Protein AF-A0A949DYW5-F1 (afdb_monomer)

Foldseek 3Di:
DDDPPQVDADPCVVCVVPFDADPPRRATDAPDPQLQHTPDPLDGDFDCSHVNDDPPVRRVVRVVSNVQSSVCSVVVHHRDRDPPDPPDPDDDQDPLLVVLDDADDQDDFPADDPVVVVVDDPDGTDDDDPFNVLVNVLNDLCLQQFKDFQQVQDPLPCQLCVLDPQNQWDADPVSTIDGNSSSGPLQQLSCQSRPSSRMAGRVCGPVVLLVLLLVLQVPADFAAEEEEFASPAPDGPVQVVVCCVVPVNYRYDYDNHLSNDALVSQVSNLLSFHLAYEYEYAPLVPDSCNVSPPVNVVRLVVSLVVCVVVVQHSLSYYYAHQDNYHGHDPVVVVVSVVVSVVSGTGPSD

Solvent-accessible surface area (backbone atoms only — not comparable to full-atom values): 20011 Å² total; per-residue (Å²): 138,88,80,84,86,73,89,71,70,48,86,45,76,94,41,58,92,72,37,56,60,36,88,81,63,49,14,51,40,55,71,37,78,91,52,27,27,31,73,38,90,97,40,66,57,46,25,44,42,47,76,40,90,67,54,72,68,54,31,54,49,30,49,53,52,32,52,48,24,51,54,22,54,78,70,76,46,79,61,80,84,72,80,72,78,76,85,74,85,78,76,82,76,59,64,75,44,65,72,70,49,85,81,68,82,77,72,75,82,52,57,60,56,70,83,58,56,76,73,59,86,70,80,49,69,51,79,70,52,73,16,51,43,52,46,50,53,66,65,50,80,45,64,77,35,18,56,44,67,44,73,88,56,47,80,64,81,51,47,33,41,74,65,32,92,69,56,24,37,43,73,44,99,84,61,46,73,44,56,43,42,82,49,26,81,40,50,32,49,40,37,58,56,30,92,69,59,26,34,36,33,57,88,57,36,70,78,54,48,57,51,50,44,44,52,40,37,74,70,36,64,84,62,19,28,42,31,42,34,22,62,78,28,58,54,40,52,66,38,58,56,46,46,34,70,78,38,63,26,47,34,78,43,80,37,71,28,58,55,45,65,46,58,67,59,57,51,51,33,40,74,53,43,21,39,28,40,38,36,26,27,54,36,70,94,70,38,96,51,60,84,64,63,70,52,49,65,53,45,50,53,52,39,25,56,51,29,44,75,71,71,67,44,31,82,36,50,50,78,43,53,30,43,90,68,41,60,56,53,66,69,65,51,50,55,49,54,51,53,45,61,76,66,44,73,37,89,78,92

Nearest PDB structures (foldseek):
  5odq-assembly1_D  TM=7.573E-01  e=1.491E-06  Methanothermococcus thermolithotrophicus DSM 2095
  7bkb-assembly1_F  TM=7.638E-01  e=5.018E-06  Methanospirillum hungatei JF-1
  9bt4-assembly1_H  TM=7.572E-01  e=3.863E-03  Methanosarcina acetivorans C2A
  1mo6-assembly1_A  TM=4.188E-01  e=4.415E-01  Mycobacterium tuberculosis
  6kj9-assembly1_A  TM=2.640E-01  e=4.167E-01  Escherichia coli K-12

Secondary structure (DSSP, 8-state):
------------GGGTTTS-EETTTTEEP-SBTTTTB-SSTT-B--THHHH-S--HHHHHHHHHHHHHHHHHHHHTPPPP---PPP---PPPPPHHHHHHSPPPPPPPPEE--HHHHTTS---SEEPPPHHHHHHHHHTS--TTTSEEE-TTT-----HHHHH-TT--EEE-TTS-EEE-TTT----SHHHHS-TT--EEETT--HHHHHHHHHHHHHT--SS-EEEEEETTSS--HHHHHHHHHH-TTEEEEEES-GGG--HHHHHHHHHTT-SEEEEEE--GGG-TTTTS--HHHHHHHHHHHHHHHTTS-GGGEEEEE--SSSSS-HHHHHHHHHHHHHH-S-TT-

Radius of gyration: 28.41 Å; Cα 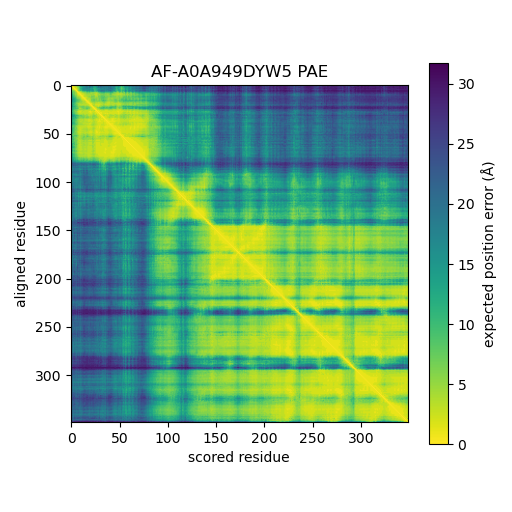contacts (8 Å, |Δi|>4): 531; chains: 1; bounding box: 69×43×79 Å

Sequence (349 aa):
MVIAAIGQVPDSSLLADELELVERGNRIHLEAPNTLATTLAGVFAGGDAVTGPATVVKAIAAGKEVAISMDCYLRGESPPTASRAEVVETKKLPSGVVEKTQKFARCHKISLPIDERLKGFDEVESVLSEDLAVQEALRCLHCNLGASVNTERCISCLNCVHACPVGAPATTKMGKINIDRFLCQACGICALECPVQAIDIGLHPRGKLGQQIKKAVSMSEGTAVVGFFDYQGSFGHGDVSSLKKQYPGIAPIMVFGLRRVDTSDVLNAFEAGADAVLLAGCPSAREPFAAARSGVTQRMAQAKAILDVLGLDGRRLQVFDMPERGLVDEEHLTEFMHTIADLGPNPLR

Structure (mmCIF, N/CA/C/O backbone):
data_AF-A0A949DYW5-F1
#
_entry.id   AF-A0A949DYW5-F1
#
loop_
_atom_site.group_PDB
_atom_site.id
_atom_site.type_symbol
_atom_site.label_atom_id
_atom_site.label_alt_id
_atom_site.label_comp_id
_atom_site.label_asym_id
_atom_site.label_entity_id
_atom_site.label_seq_id
_atom_site.pdbx_PDB_ins_code
_atom_site.Cartn_x
_atom_site.Cartn_y
_atom_site.Cartn_z
_atom_site.occupancy
_atom_site.B_iso_or_equiv
_atom_site.auth_seq_id
_atom_site.auth_comp_id
_atom_site.auth_asym_id
_atom_site.auth_atom_id
_atom_site.pdbx_PDB_model_num
ATOM 1 N N . MET A 1 1 ? 12.559 13.526 -45.943 1.00 43.22 1 MET A N 1
ATOM 2 C CA . MET A 1 1 ? 14.036 13.490 -45.959 1.00 43.22 1 MET A CA 1
ATOM 3 C C . MET A 1 1 ? 14.503 13.206 -44.543 1.00 43.22 1 MET A C 1
ATOM 5 O O . MET A 1 1 ? 14.192 13.991 -43.659 1.00 43.22 1 MET A O 1
ATOM 9 N N . VAL A 1 2 ? 15.150 12.064 -44.314 1.00 40.06 2 VAL A N 1
ATOM 10 C CA . VAL A 1 2 ? 15.768 11.724 -43.024 1.00 40.06 2 VAL A CA 1
ATOM 11 C C . VAL A 1 2 ? 17.254 12.040 -43.164 1.00 40.06 2 VAL A C 1
ATOM 13 O O . VAL A 1 2 ? 17.904 11.470 -44.035 1.00 40.06 2 VAL A O 1
ATOM 16 N N . ILE A 1 3 ? 17.774 12.972 -42.364 1.00 52.50 3 ILE A N 1
ATOM 17 C CA . ILE A 1 3 ? 19.210 13.274 -42.307 1.00 52.50 3 ILE A CA 1
ATOM 18 C C . ILE A 1 3 ? 19.761 12.579 -41.062 1.00 52.50 3 ILE A C 1
ATOM 20 O O . ILE A 1 3 ? 19.426 12.957 -39.941 1.00 52.50 3 ILE A O 1
ATOM 24 N N . ALA A 1 4 ? 20.571 11.539 -41.250 1.00 49.56 4 ALA A N 1
ATOM 25 C CA . ALA A 1 4 ? 21.225 10.841 -40.151 1.00 49.56 4 ALA A CA 1
ATOM 26 C C . ALA A 1 4 ? 22.446 11.655 -39.681 1.00 49.56 4 ALA A C 1
ATOM 28 O O . ALA A 1 4 ? 23.487 11.648 -40.331 1.00 49.56 4 ALA A O 1
ATOM 29 N N . ALA A 1 5 ? 22.315 12.373 -38.563 1.00 59.88 5 ALA A N 1
ATOM 30 C CA . ALA A 1 5 ? 23.391 13.156 -37.945 1.00 59.88 5 ALA A CA 1
ATOM 31 C C . ALA A 1 5 ? 24.280 12.281 -37.037 1.00 59.88 5 ALA A C 1
ATOM 33 O O . ALA A 1 5 ? 24.388 12.503 -35.833 1.00 59.88 5 ALA A O 1
ATOM 34 N N . ILE A 1 6 ? 24.880 11.239 -37.610 1.00 62.81 6 ILE A N 1
ATOM 35 C CA . ILE A 1 6 ? 25.791 10.322 -36.914 1.00 62.81 6 ILE A CA 1
ATOM 36 C C . ILE A 1 6 ? 27.200 10.924 -36.952 1.00 62.81 6 ILE A C 1
ATOM 38 O O . ILE A 1 6 ? 27.975 10.668 -37.863 1.00 62.81 6 ILE A O 1
ATOM 42 N N . GLY A 1 7 ? 27.494 11.819 -36.005 1.00 65.19 7 GLY A N 1
ATOM 43 C CA . GLY A 1 7 ? 28.730 12.617 -35.977 1.00 65.19 7 GLY A CA 1
ATOM 44 C C . GLY A 1 7 ? 29.986 11.889 -35.482 1.00 65.19 7 GLY A C 1
ATOM 45 O O . GLY A 1 7 ? 30.983 12.551 -35.214 1.00 65.19 7 GLY A O 1
ATOM 46 N N . GLN A 1 8 ? 29.941 10.567 -35.295 1.00 70.50 8 GLN A N 1
ATOM 47 C CA . GLN A 1 8 ? 31.039 9.785 -34.720 1.00 70.50 8 GLN A CA 1
ATOM 48 C C . GLN A 1 8 ? 31.211 8.453 -35.457 1.00 70.50 8 GLN A C 1
ATOM 50 O O . GLN A 1 8 ? 30.232 7.816 -35.849 1.00 70.50 8 GLN A O 1
ATOM 55 N N . VAL A 1 9 ? 32.468 8.042 -35.620 1.00 75.81 9 VAL A N 1
ATOM 56 C CA . VAL A 1 9 ? 32.899 6.750 -36.172 1.00 75.81 9 VAL A CA 1
ATOM 57 C C . VAL A 1 9 ? 33.968 6.176 -35.240 1.00 75.81 9 VAL A C 1
ATOM 59 O O . VAL A 1 9 ? 34.774 6.958 -34.730 1.00 75.81 9 VAL A O 1
ATOM 62 N N . PRO A 1 10 ? 33.990 4.856 -34.988 1.00 76.38 10 PRO A N 1
ATOM 63 C CA . PRO A 1 10 ? 35.062 4.240 -34.221 1.00 76.38 10 PRO A CA 1
ATOM 64 C C . PRO A 1 10 ? 36.415 4.445 -34.911 1.00 76.38 10 PRO A C 1
ATOM 66 O O . PRO A 1 10 ? 36.560 4.208 -36.113 1.00 76.38 10 PRO A O 1
ATOM 69 N N . ASP A 1 11 ? 37.415 4.868 -34.144 1.00 80.44 11 ASP A N 1
ATOM 70 C CA . ASP A 1 11 ? 38.807 4.831 -34.583 1.00 80.44 11 ASP A CA 1
ATOM 71 C C . ASP A 1 11 ? 39.395 3.456 -34.242 1.00 80.44 11 ASP A C 1
ATOM 73 O O . ASP A 1 11 ? 39.905 3.230 -33.147 1.00 80.44 11 ASP A O 1
ATOM 77 N N . SER A 1 12 ? 39.252 2.507 -35.166 1.00 74.56 12 SER A N 1
ATOM 78 C CA . SER A 1 12 ? 39.815 1.158 -35.052 1.00 74.56 12 SER A CA 1
ATOM 79 C C . SER A 1 12 ? 41.128 0.998 -35.822 1.00 74.56 12 SER A C 1
ATOM 81 O O . SER A 1 12 ? 41.533 -0.127 -36.101 1.00 74.56 12 SER A O 1
ATOM 83 N N . SER A 1 13 ? 41.802 2.103 -36.168 1.00 77.06 13 SER A N 1
ATOM 84 C CA . SER A 1 13 ? 43.070 2.077 -36.911 1.00 77.06 13 SER A CA 1
ATOM 85 C C . SER A 1 13 ? 44.151 1.241 -36.216 1.00 77.06 13 SER A C 1
ATOM 87 O O . SER A 1 13 ? 44.880 0.512 -36.877 1.00 77.06 13 SER A O 1
ATOM 89 N N . LEU A 1 14 ? 44.189 1.271 -34.881 1.00 74.94 14 LEU A N 1
ATOM 90 C CA . LEU A 1 14 ? 45.121 0.492 -34.056 1.00 74.94 14 LEU A CA 1
ATOM 91 C C . LEU A 1 14 ? 44.823 -1.015 -34.014 1.00 74.94 14 LEU A C 1
ATOM 93 O O . LEU A 1 14 ? 45.641 -1.772 -33.508 1.00 74.94 14 LEU A O 1
ATOM 97 N N . LEU A 1 15 ? 43.652 -1.441 -34.491 1.00 77.69 15 LEU A N 1
ATOM 98 C CA . LEU A 1 15 ? 43.184 -2.829 -34.419 1.00 77.69 15 LEU A CA 1
ATOM 99 C C . LEU A 1 15 ? 43.017 -3.465 -35.807 1.00 77.69 15 LEU A C 1
ATOM 101 O O . LEU A 1 15 ? 42.689 -4.644 -35.892 1.00 77.69 15 LEU A O 1
ATOM 105 N N . ALA A 1 16 ? 43.220 -2.697 -36.882 1.00 71.69 16 ALA A N 1
ATOM 106 C CA . ALA A 1 16 ? 42.920 -3.108 -38.254 1.00 71.69 16 ALA A CA 1
ATOM 107 C C . ALA A 1 16 ? 43.778 -4.282 -38.757 1.00 71.69 16 ALA A C 1
ATOM 109 O O . ALA A 1 16 ? 43.335 -5.018 -39.634 1.00 71.69 16 ALA A O 1
ATOM 110 N N . ASP A 1 17 ? 44.974 -4.466 -38.190 1.00 79.62 17 ASP A N 1
ATOM 111 C CA . ASP A 1 17 ? 45.890 -5.554 -38.554 1.00 79.62 17 ASP A CA 1
ATOM 112 C C . ASP A 1 17 ? 45.634 -6.850 -37.754 1.00 79.62 17 ASP A C 1
ATOM 114 O O . ASP A 1 17 ? 46.115 -7.916 -38.135 1.00 79.62 17 ASP A O 1
ATOM 118 N N . GLU A 1 18 ? 44.879 -6.775 -36.651 1.00 82.38 18 GLU A N 1
ATOM 119 C CA . GLU A 1 18 ? 44.637 -7.900 -35.730 1.00 82.38 18 GLU A CA 1
ATOM 120 C C . GLU A 1 18 ? 43.180 -8.383 -35.727 1.00 82.38 18 GLU A C 1
ATOM 122 O O . GLU A 1 18 ? 42.912 -9.546 -35.421 1.00 82.38 18 GLU A O 1
ATOM 127 N N . LEU A 1 19 ? 42.232 -7.501 -36.054 1.00 83.62 19 LEU A N 1
ATOM 128 C CA . LEU A 1 19 ? 40.799 -7.773 -36.041 1.00 83.62 19 LEU A CA 1
ATOM 129 C C . LEU A 1 19 ? 40.181 -7.489 -37.405 1.00 83.62 19 LEU A C 1
ATOM 131 O O . LEU A 1 19 ? 40.484 -6.490 -38.053 1.00 83.62 19 LEU A O 1
ATOM 135 N N . GLU A 1 20 ? 39.227 -8.329 -37.801 1.00 86.25 20 GLU A N 1
ATOM 136 C CA . GLU A 1 20 ? 38.424 -8.039 -38.982 1.00 86.25 20 GLU A CA 1
ATOM 137 C C . GLU A 1 20 ? 37.504 -6.842 -38.729 1.00 86.25 20 GLU A C 1
ATOM 139 O O . GLU A 1 20 ? 36.846 -6.730 -37.688 1.00 86.25 20 GLU A O 1
ATOM 144 N N . LEU A 1 21 ? 37.434 -5.947 -39.712 1.00 84.44 21 LEU A N 1
ATOM 145 C CA . LEU A 1 21 ? 36.596 -4.758 -39.670 1.00 84.44 21 LEU A CA 1
ATOM 146 C C . LEU A 1 21 ? 35.510 -4.833 -40.743 1.00 84.44 21 LEU A C 1
ATOM 148 O O . LEU A 1 21 ? 35.728 -5.268 -41.871 1.00 84.44 21 LEU A O 1
ATOM 152 N N . VAL A 1 22 ? 34.322 -4.345 -40.406 1.00 82.00 22 VAL A N 1
ATOM 153 C CA . VAL A 1 22 ? 33.232 -4.136 -41.353 1.00 82.00 22 VAL A CA 1
ATOM 154 C C . VAL A 1 22 ? 33.543 -2.889 -42.182 1.00 82.00 22 VAL A C 1
ATOM 156 O O . VAL A 1 22 ? 33.625 -1.788 -41.631 1.00 82.00 22 VAL A O 1
ATOM 159 N N . GLU A 1 23 ? 33.620 -3.047 -43.510 1.00 68.44 23 GLU A N 1
ATOM 160 C CA . GLU A 1 23 ? 33.943 -1.973 -44.472 1.00 68.44 23 GLU A CA 1
ATOM 161 C C . GLU A 1 23 ? 33.110 -0.701 -44.251 1.00 68.44 23 GLU A C 1
ATOM 163 O O . GLU A 1 23 ? 33.585 0.429 -44.378 1.00 68.44 23 GLU A O 1
ATOM 168 N N . ARG A 1 24 ? 31.838 -0.869 -43.871 1.00 69.81 24 ARG A N 1
ATOM 169 C CA . ARG A 1 24 ? 30.943 0.246 -43.573 1.00 69.81 24 ARG A CA 1
ATOM 170 C C . ARG A 1 24 ? 31.062 0.685 -42.112 1.00 69.81 24 ARG A C 1
ATOM 172 O O . ARG A 1 24 ? 30.450 0.091 -41.216 1.00 69.81 24 ARG A O 1
ATOM 179 N N . GLY A 1 25 ? 31.748 1.812 -41.922 1.00 68.94 25 GLY A N 1
ATOM 180 C CA . GLY A 1 25 ? 31.778 2.565 -40.667 1.00 68.94 25 GLY A CA 1
ATOM 181 C C . GLY A 1 25 ? 32.907 2.191 -39.712 1.00 68.94 25 GLY A C 1
ATOM 182 O O . GLY A 1 25 ? 32.800 2.555 -38.549 1.00 68.94 25 GLY A O 1
ATOM 183 N N . ASN A 1 26 ? 33.945 1.487 -40.184 1.00 79.62 26 ASN A N 1
ATOM 184 C CA . ASN A 1 26 ? 35.132 1.138 -39.394 1.00 79.62 26 ASN A CA 1
ATOM 185 C C . ASN A 1 26 ? 34.779 0.412 -38.081 1.00 79.62 26 ASN A C 1
ATOM 187 O O . ASN A 1 26 ? 35.258 0.746 -37.001 1.00 79.62 26 ASN A O 1
ATOM 191 N N . ARG A 1 27 ? 33.828 -0.523 -38.168 1.00 86.56 27 ARG A N 1
ATOM 192 C CA . ARG A 1 27 ? 33.303 -1.264 -37.012 1.00 86.56 27 ARG A CA 1
ATOM 193 C C . ARG A 1 27 ? 34.003 -2.608 -36.901 1.00 86.56 27 ARG A C 1
ATOM 195 O O . ARG A 1 27 ? 34.366 -3.180 -37.918 1.00 86.56 27 ARG A O 1
ATOM 202 N N . ILE A 1 28 ? 34.132 -3.135 -35.694 1.00 88.75 28 ILE A N 1
ATOM 203 C CA . ILE A 1 28 ? 34.715 -4.452 -35.439 1.00 88.75 28 ILE A CA 1
ATOM 204 C C . ILE A 1 28 ? 33.722 -5.532 -35.883 1.00 88.75 28 ILE A C 1
ATOM 206 O O . ILE A 1 28 ? 32.551 -5.511 -35.490 1.00 88.75 28 ILE A O 1
ATOM 210 N N . HIS A 1 29 ? 34.186 -6.458 -36.719 1.00 88.88 29 HIS A N 1
ATOM 211 C CA . HIS A 1 29 ? 33.437 -7.642 -37.122 1.00 88.88 29 HIS A CA 1
ATOM 212 C C . HIS A 1 29 ? 33.380 -8.650 -35.962 1.00 88.88 29 HIS A C 1
ATOM 214 O O . HIS A 1 29 ? 34.350 -8.835 -35.225 1.00 88.88 29 HIS A O 1
ATOM 220 N N . LEU A 1 30 ? 32.222 -9.288 -35.784 1.00 89.75 30 LEU A N 1
ATOM 221 C CA . LEU A 1 30 ? 32.027 -10.340 -34.791 1.00 89.75 30 LEU A CA 1
ATOM 222 C C . LEU A 1 30 ? 31.907 -11.685 -35.502 1.00 89.75 30 LEU A C 1
ATOM 224 O O . LEU A 1 30 ? 30.985 -11.864 -36.294 1.00 89.75 30 LEU A O 1
ATOM 228 N N . GLU A 1 31 ? 32.773 -12.633 -35.149 1.00 86.38 31 GLU A N 1
ATOM 229 C CA . GLU A 1 31 ? 32.727 -14.018 -35.641 1.00 86.38 31 GLU A CA 1
ATOM 230 C C . GLU A 1 31 ? 31.461 -14.729 -35.134 1.00 86.38 31 GLU A C 1
ATOM 232 O O . GLU A 1 31 ? 30.775 -15.443 -35.864 1.00 86.38 31 GLU A O 1
ATOM 237 N N . ALA A 1 32 ? 31.111 -14.482 -33.867 1.00 83.06 32 ALA A N 1
ATOM 238 C CA . ALA A 1 32 ? 29.966 -15.086 -33.198 1.00 83.06 32 ALA A CA 1
ATOM 239 C C . ALA A 1 32 ? 29.089 -13.998 -32.546 1.00 83.06 32 ALA A C 1
ATOM 241 O O . ALA A 1 32 ? 29.287 -13.637 -31.382 1.00 83.06 32 ALA A O 1
ATOM 242 N N . PRO A 1 33 ? 28.080 -13.460 -33.263 1.00 83.00 33 PRO A N 1
ATOM 243 C CA . PRO A 1 33 ? 27.242 -12.361 -32.771 1.00 83.00 33 PRO A CA 1
ATOM 244 C C . PRO A 1 33 ? 26.482 -12.650 -31.468 1.00 83.00 33 PRO A C 1
ATOM 246 O O . PRO A 1 33 ? 26.060 -11.726 -30.780 1.00 83.00 33 PRO A O 1
ATOM 249 N N . ASN A 1 34 ? 26.277 -13.924 -31.133 1.00 81.88 34 ASN A N 1
ATOM 250 C CA . ASN A 1 34 ? 25.637 -14.377 -29.897 1.00 81.88 34 ASN A CA 1
ATOM 251 C C . ASN A 1 34 ? 26.568 -14.343 -28.674 1.00 81.88 34 ASN A C 1
ATOM 253 O O . ASN A 1 34 ? 26.067 -14.252 -27.558 1.00 81.88 34 ASN A O 1
ATOM 257 N N . THR A 1 35 ? 27.885 -14.426 -28.870 1.00 85.12 35 THR A N 1
ATOM 258 C CA . THR A 1 35 ? 28.894 -14.363 -27.797 1.00 85.12 35 THR A CA 1
ATOM 259 C C . THR A 1 35 ? 29.691 -13.062 -27.823 1.00 85.12 35 THR A C 1
ATOM 261 O O . THR A 1 35 ? 30.522 -12.835 -26.951 1.00 85.12 35 THR A O 1
ATOM 264 N N . LEU A 1 36 ? 29.462 -12.210 -28.828 1.00 89.56 36 LEU A N 1
ATOM 265 C CA . LEU A 1 36 ? 30.194 -10.961 -29.046 1.00 89.56 36 LEU A CA 1
ATOM 266 C C . LEU A 1 36 ? 31.714 -11.158 -29.197 1.00 89.56 36 LEU A C 1
ATOM 268 O O . LEU A 1 36 ? 32.490 -10.221 -28.994 1.00 89.56 36 LEU A O 1
ATOM 272 N N . ALA A 1 37 ? 32.134 -12.373 -29.563 1.00 90.25 37 ALA A N 1
ATOM 273 C CA . ALA A 1 37 ? 33.523 -12.693 -29.853 1.00 90.25 37 ALA A CA 1
ATOM 274 C C . ALA A 1 37 ? 33.924 -12.133 -31.221 1.00 90.25 37 ALA A C 1
ATOM 276 O O . ALA A 1 37 ? 33.156 -12.205 -32.190 1.00 90.25 37 ALA A O 1
ATOM 277 N N . THR A 1 38 ? 35.128 -11.573 -31.290 1.00 91.62 38 THR A N 1
ATOM 278 C CA . THR A 1 38 ? 35.742 -11.165 -32.555 1.00 91.62 38 THR A CA 1
ATOM 279 C C . THR A 1 38 ? 36.401 -12.373 -33.225 1.00 91.62 38 THR A C 1
ATOM 281 O O . THR A 1 38 ? 36.308 -13.502 -32.742 1.00 91.62 38 THR A O 1
ATOM 284 N N . THR A 1 39 ? 37.075 -12.143 -34.347 1.00 88.31 39 THR A N 1
ATOM 285 C CA . THR A 1 39 ? 37.865 -13.171 -35.033 1.00 88.31 39 THR A CA 1
ATOM 286 C C . THR A 1 39 ? 39.125 -13.589 -34.267 1.00 88.31 39 THR A C 1
ATOM 288 O O . THR A 1 39 ? 39.684 -14.652 -34.535 1.00 88.31 39 THR A O 1
ATOM 291 N N . LEU A 1 40 ? 39.566 -12.793 -33.287 1.00 89.12 40 LEU A N 1
ATOM 292 C CA . LEU A 1 40 ? 40.729 -13.095 -32.459 1.00 89.12 40 LEU A CA 1
AT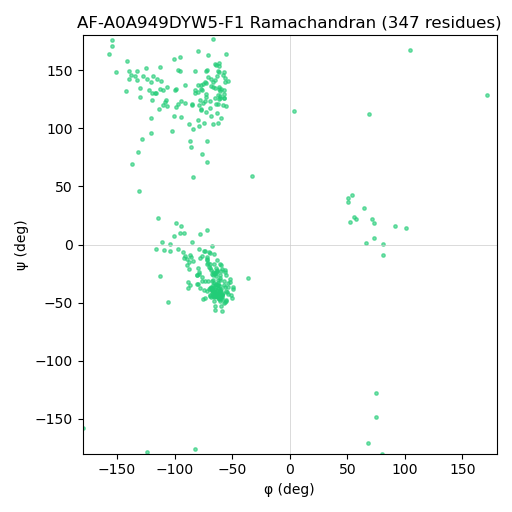OM 293 C C . LEU A 1 40 ? 40.301 -13.788 -31.161 1.00 89.12 40 LEU A C 1
ATOM 295 O O . LEU A 1 40 ? 39.516 -13.261 -30.371 1.00 89.12 40 LEU A O 1
ATOM 299 N N . ALA A 1 41 ? 40.850 -14.978 -30.920 1.00 88.81 41 ALA A N 1
ATOM 300 C CA . ALA A 1 41 ? 40.518 -15.782 -29.749 1.00 88.81 41 ALA A CA 1
ATOM 301 C C . ALA A 1 41 ? 40.779 -15.020 -28.436 1.00 88.81 41 ALA A C 1
ATOM 303 O O . ALA A 1 41 ? 41.865 -14.489 -28.210 1.00 88.81 41 ALA A O 1
ATOM 304 N N . GLY A 1 42 ? 39.778 -14.996 -27.553 1.00 88.62 42 GLY A N 1
ATOM 305 C CA . GLY A 1 42 ? 39.839 -14.282 -26.275 1.00 88.62 42 GLY A CA 1
ATOM 306 C C . GLY A 1 42 ? 39.568 -12.777 -26.362 1.00 88.62 42 GLY A C 1
ATOM 307 O O . GLY A 1 42 ? 39.572 -12.115 -25.324 1.00 88.62 42 GLY A O 1
ATOM 308 N N . VAL A 1 43 ? 39.288 -12.239 -27.554 1.00 92.06 43 VAL A N 1
ATOM 309 C CA . VAL A 1 43 ? 38.915 -10.836 -27.754 1.00 92.06 43 VAL A CA 1
ATOM 310 C C . VAL A 1 43 ? 37.422 -10.723 -28.057 1.00 92.06 43 VAL A C 1
ATOM 312 O O . VAL A 1 43 ? 36.845 -11.478 -28.837 1.00 92.06 43 VAL A O 1
ATOM 315 N N . PHE A 1 44 ? 36.780 -9.756 -27.405 1.00 92.88 44 PHE A N 1
ATOM 316 C CA . PHE A 1 44 ? 35.345 -9.509 -27.505 1.00 92.88 44 PHE A CA 1
ATOM 317 C C . PHE A 1 44 ? 35.100 -8.022 -27.720 1.00 92.88 44 PHE A C 1
ATOM 319 O O . PHE A 1 44 ? 35.863 -7.184 -27.233 1.00 92.88 44 PHE A O 1
ATOM 326 N N . ALA A 1 45 ? 34.020 -7.686 -28.421 1.00 91.81 45 ALA A N 1
ATOM 327 C CA . ALA A 1 45 ? 33.691 -6.303 -28.741 1.00 91.81 45 ALA A CA 1
ATOM 328 C C . ALA A 1 45 ? 32.194 -6.026 -28.576 1.00 91.81 45 ALA A C 1
ATOM 330 O O . ALA A 1 45 ? 31.343 -6.869 -28.843 1.00 91.81 45 ALA A O 1
ATOM 331 N N . GLY A 1 46 ? 31.857 -4.808 -28.156 1.00 90.56 46 GLY A N 1
ATOM 332 C CA . GLY A 1 46 ? 30.476 -4.389 -27.941 1.00 90.56 46 GLY A CA 1
ATOM 333 C C . GLY A 1 46 ? 30.293 -2.881 -28.085 1.00 90.56 46 GLY A C 1
ATOM 334 O O . GLY A 1 46 ? 31.253 -2.120 -28.193 1.00 90.56 46 GLY A O 1
ATOM 335 N N . GLY A 1 47 ? 29.035 -2.446 -28.094 1.00 88.06 47 GLY A N 1
ATOM 336 C CA . GLY A 1 47 ? 28.666 -1.035 -28.198 1.00 88.06 47 GLY A CA 1
ATOM 337 C C . GLY A 1 47 ? 28.835 -0.473 -29.608 1.00 88.06 47 GLY A C 1
ATOM 338 O O . GLY A 1 47 ? 28.646 -1.176 -30.608 1.00 88.06 47 GLY A O 1
ATOM 339 N N . ASP A 1 48 ? 29.165 0.813 -29.692 1.00 88.06 48 ASP A N 1
ATOM 340 C CA . ASP A 1 48 ? 29.217 1.546 -30.961 1.00 88.06 48 ASP A CA 1
ATOM 341 C C . ASP A 1 48 ? 30.354 1.064 -31.874 1.00 88.06 48 ASP A C 1
ATOM 343 O O . ASP A 1 48 ? 30.227 1.130 -33.096 1.00 88.06 48 ASP A O 1
ATOM 347 N N . ALA A 1 49 ? 31.416 0.488 -31.296 1.00 87.12 49 ALA A N 1
ATOM 348 C CA . ALA A 1 49 ? 32.508 -0.136 -32.041 1.00 87.12 49 ALA A CA 1
ATOM 349 C C . ALA A 1 49 ? 32.037 -1.305 -32.921 1.00 87.12 49 ALA A C 1
ATOM 351 O O . ALA A 1 49 ? 32.650 -1.572 -33.944 1.00 87.12 49 ALA A O 1
ATOM 352 N N . VAL A 1 50 ? 30.936 -1.971 -32.560 1.00 88.81 50 VAL A N 1
ATOM 353 C CA . VAL A 1 50 ? 30.359 -3.098 -33.315 1.00 88.81 50 VAL A CA 1
ATOM 354 C C . VAL A 1 50 ? 29.093 -2.677 -34.054 1.00 88.81 50 VAL A C 1
ATOM 356 O O . VAL A 1 50 ? 28.912 -2.942 -35.241 1.00 88.81 50 VAL A O 1
ATOM 359 N N . THR A 1 51 ? 28.177 -2.015 -33.348 1.00 85.62 51 THR A N 1
ATOM 360 C CA . THR A 1 51 ? 26.835 -1.722 -33.870 1.00 85.62 51 THR A CA 1
ATOM 361 C C . THR A 1 51 ? 26.764 -0.397 -34.627 1.00 85.62 51 THR A C 1
ATOM 363 O O . THR A 1 51 ? 25.889 -0.231 -35.478 1.00 85.62 51 THR A O 1
ATOM 366 N N . GLY A 1 52 ? 27.741 0.494 -34.438 1.00 83.19 52 GLY A N 1
ATOM 367 C CA . GLY A 1 52 ? 27.646 1.904 -34.812 1.00 83.19 52 GLY A CA 1
ATOM 368 C C . GLY A 1 52 ? 26.860 2.706 -33.768 1.00 83.19 52 GLY A C 1
ATOM 369 O O . GLY A 1 52 ? 26.401 2.128 -32.785 1.00 83.19 52 GLY A O 1
ATOM 370 N N . PRO A 1 53 ? 26.683 4.023 -33.966 1.00 81.69 53 PRO A N 1
ATOM 371 C CA . PRO A 1 53 ? 26.113 4.897 -32.945 1.00 81.69 53 PRO A CA 1
ATOM 372 C C . PRO A 1 53 ? 24.746 4.426 -32.443 1.00 81.69 53 PRO A C 1
ATOM 374 O O . PRO A 1 53 ? 23.779 4.324 -33.207 1.00 81.69 53 PRO A O 1
ATOM 377 N N . ALA A 1 54 ? 24.671 4.149 -31.144 1.00 79.88 54 ALA A N 1
ATOM 378 C CA . ALA A 1 54 ? 23.472 3.668 -30.478 1.00 79.88 54 ALA A CA 1
ATOM 379 C C . ALA A 1 54 ? 23.075 4.583 -29.308 1.00 79.88 54 ALA A C 1
ATOM 381 O O . ALA A 1 54 ? 23.671 5.625 -29.043 1.00 79.88 54 ALA A O 1
ATOM 382 N N . THR A 1 55 ? 22.006 4.221 -28.596 1.00 82.00 55 THR A N 1
ATOM 383 C CA . THR A 1 55 ? 21.689 4.902 -27.337 1.00 82.00 55 THR A CA 1
ATOM 384 C C . THR A 1 55 ? 22.689 4.474 -26.265 1.00 82.00 55 THR A C 1
ATOM 386 O O . THR A 1 55 ? 23.115 3.319 -26.242 1.00 82.00 55 THR A O 1
ATOM 389 N N . VAL A 1 56 ? 22.990 5.358 -25.310 1.00 82.44 56 VAL A N 1
ATOM 390 C CA . VAL A 1 56 ? 23.853 5.041 -24.152 1.00 82.44 56 VAL A CA 1
ATOM 391 C C . VAL A 1 56 ? 23.416 3.741 -23.461 1.00 82.44 56 VAL A C 1
ATOM 393 O O . VAL A 1 56 ? 24.242 2.918 -23.081 1.00 82.44 56 VAL A O 1
ATOM 396 N N . VAL A 1 57 ? 22.102 3.508 -23.368 1.00 81.81 57 VAL A N 1
ATOM 397 C CA . VAL A 1 57 ? 21.527 2.284 -22.788 1.00 81.81 57 VAL A CA 1
ATOM 398 C C . VAL A 1 57 ? 21.934 1.028 -23.567 1.00 81.81 57 VAL A C 1
ATOM 400 O O . VAL A 1 57 ? 22.278 0.023 -22.951 1.00 81.81 57 VAL A O 1
ATOM 403 N N . LYS A 1 58 ? 21.936 1.074 -24.907 1.00 81.88 58 LYS A N 1
ATOM 404 C CA . LYS A 1 58 ? 22.375 -0.049 -25.751 1.00 81.88 58 LYS A CA 1
ATOM 405 C C . LYS A 1 58 ? 23.877 -0.306 -25.621 1.00 81.88 58 LYS A C 1
ATOM 407 O O . LYS A 1 58 ? 24.272 -1.464 -25.549 1.00 81.88 58 LYS A O 1
ATOM 412 N N . ALA A 1 59 ? 24.693 0.745 -25.532 1.00 85.94 59 ALA A N 1
ATOM 413 C CA . ALA A 1 59 ? 26.132 0.604 -25.314 1.00 85.94 59 ALA A CA 1
ATOM 414 C C . ALA A 1 59 ? 26.445 -0.041 -23.947 1.00 85.94 59 ALA A C 1
ATOM 416 O O . ALA A 1 59 ? 27.235 -0.981 -23.880 1.00 85.94 59 ALA A O 1
ATOM 417 N N . ILE A 1 60 ? 25.763 0.388 -22.874 1.00 85.81 60 ILE A N 1
ATOM 418 C CA . ILE A 1 60 ? 25.884 -0.226 -21.537 1.00 85.81 60 ILE A CA 1
ATOM 419 C C . ILE A 1 60 ? 25.442 -1.695 -21.561 1.00 85.81 60 ILE A C 1
ATOM 421 O O . ILE A 1 60 ? 26.098 -2.541 -20.954 1.00 85.81 60 ILE A O 1
ATOM 425 N N . ALA A 1 61 ? 24.337 -2.007 -22.248 1.00 85.31 61 ALA A N 1
ATOM 426 C CA . ALA A 1 61 ? 23.855 -3.380 -22.381 1.00 85.31 61 ALA A CA 1
ATOM 427 C C . ALA A 1 61 ? 24.893 -4.275 -23.075 1.00 85.31 61 ALA A C 1
ATOM 429 O O . ALA A 1 61 ? 25.251 -5.313 -22.527 1.00 85.31 61 ALA A O 1
ATOM 430 N N . ALA A 1 62 ? 25.451 -3.827 -24.204 1.00 88.25 62 ALA A N 1
ATOM 431 C CA . ALA A 1 62 ? 26.493 -4.564 -24.914 1.00 88.25 62 ALA A CA 1
ATOM 432 C C . ALA A 1 62 ? 27.751 -4.777 -24.054 1.00 88.25 62 ALA A C 1
ATOM 434 O O . ALA A 1 62 ? 28.319 -5.862 -24.065 1.00 88.25 62 ALA A O 1
ATOM 435 N N . GLY A 1 63 ? 28.159 -3.786 -23.251 1.00 90.06 63 GLY A N 1
ATOM 436 C CA . GLY A 1 63 ? 29.276 -3.945 -22.312 1.00 90.06 63 GLY A CA 1
ATOM 437 C C . GLY A 1 63 ? 29.034 -5.043 -21.267 1.00 90.06 63 GLY A C 1
ATOM 438 O O . GLY A 1 63 ? 29.930 -5.832 -20.977 1.00 90.06 63 GLY A O 1
ATOM 439 N N . LYS A 1 64 ? 27.805 -5.148 -20.742 1.00 89.62 64 LYS A N 1
ATOM 440 C CA . LYS A 1 64 ? 27.427 -6.236 -19.821 1.00 89.62 64 LYS A CA 1
ATOM 441 C C . LYS A 1 64 ? 27.424 -7.601 -20.507 1.00 89.62 64 LYS A C 1
ATOM 443 O O . LYS A 1 64 ? 27.888 -8.571 -19.918 1.00 89.62 64 LYS A O 1
ATOM 448 N N . GLU A 1 65 ? 26.919 -7.676 -21.735 1.00 88.25 65 GLU A N 1
ATOM 449 C CA . GLU A 1 65 ? 26.905 -8.911 -22.529 1.00 88.25 65 GLU A CA 1
ATOM 450 C C . GLU A 1 65 ? 28.330 -9.395 -22.851 1.00 88.25 65 GLU A C 1
ATOM 452 O O . GLU A 1 65 ? 28.623 -10.584 -22.708 1.00 88.25 65 GLU A O 1
ATOM 457 N N . VAL A 1 66 ? 29.236 -8.474 -23.204 1.00 92.38 66 VAL A N 1
ATOM 458 C CA . VAL A 1 66 ? 30.663 -8.773 -23.407 1.00 92.38 66 VAL A CA 1
ATOM 459 C C . VAL A 1 66 ? 31.288 -9.317 -22.125 1.00 92.38 66 VAL A C 1
ATOM 461 O O . VAL A 1 66 ? 31.955 -10.344 -22.172 1.00 92.38 66 VAL A O 1
ATOM 464 N N . ALA A 1 67 ? 31.033 -8.686 -20.975 1.00 92.88 67 ALA A N 1
ATOM 465 C CA . ALA A 1 67 ? 31.583 -9.137 -19.697 1.00 92.88 67 ALA A CA 1
ATOM 466 C C . ALA A 1 67 ? 31.118 -10.557 -19.320 1.00 92.88 67 ALA A C 1
ATOM 468 O O . ALA A 1 67 ? 31.927 -11.367 -18.876 1.00 92.88 67 ALA A O 1
ATOM 469 N N . ILE A 1 68 ? 29.837 -10.879 -19.543 1.00 90.81 68 ILE A N 1
ATOM 470 C CA . ILE A 1 68 ? 29.305 -12.238 -19.339 1.00 90.81 68 ILE A CA 1
ATOM 471 C C . ILE A 1 68 ? 29.995 -13.229 -20.283 1.00 90.81 68 ILE A C 1
ATOM 473 O O . ILE A 1 68 ? 30.382 -14.316 -19.866 1.00 90.81 68 ILE A O 1
ATOM 477 N N . SER A 1 69 ? 30.181 -12.850 -21.547 1.00 92.12 69 SER A N 1
ATOM 478 C CA . SER A 1 69 ? 30.807 -13.720 -22.547 1.00 92.12 69 SER A CA 1
ATOM 479 C C . SER A 1 69 ? 32.288 -13.971 -22.253 1.00 92.12 69 SER A C 1
ATOM 481 O O . SER A 1 69 ? 32.743 -15.106 -22.375 1.00 92.12 69 SER A O 1
ATOM 483 N N . MET A 1 70 ? 33.014 -12.951 -21.784 1.00 94.25 70 MET A N 1
ATOM 484 C CA . MET A 1 70 ? 34.388 -13.074 -21.288 1.00 94.25 70 MET A CA 1
ATOM 485 C C . MET A 1 70 ? 34.468 -14.016 -20.079 1.00 94.25 70 MET A C 1
ATOM 487 O O . MET A 1 70 ? 35.324 -14.895 -20.050 1.00 94.25 70 MET A O 1
ATOM 491 N N . ASP A 1 71 ? 33.569 -13.868 -19.102 1.00 94.62 71 ASP A N 1
ATOM 492 C CA . ASP A 1 71 ? 33.525 -14.723 -17.907 1.00 94.62 71 ASP A CA 1
ATOM 493 C C . ASP A 1 71 ? 33.266 -16.196 -18.266 1.00 94.62 71 ASP A C 1
ATOM 495 O O . ASP A 1 71 ? 34.001 -17.081 -17.827 1.00 94.62 71 ASP A O 1
ATOM 499 N N . CYS A 1 72 ? 32.285 -16.463 -19.134 1.00 91.56 72 CYS A N 1
ATOM 500 C CA . CYS A 1 72 ? 32.011 -17.812 -19.631 1.00 91.56 72 CYS A CA 1
ATOM 501 C C . CYS A 1 72 ? 33.198 -18.386 -20.417 1.00 91.56 72 CYS A C 1
ATOM 503 O O . CYS A 1 72 ? 33.592 -19.526 -20.175 1.00 91.56 72 CYS A O 1
ATOM 505 N N . TYR A 1 73 ? 33.821 -17.590 -21.293 1.00 93.31 73 TYR A N 1
ATOM 506 C CA . TYR A 1 73 ? 34.998 -18.005 -22.060 1.00 93.31 73 TYR A CA 1
ATOM 507 C C . TYR A 1 73 ? 36.165 -18.413 -21.153 1.00 93.31 73 TYR A C 1
ATOM 509 O O . TYR A 1 73 ? 36.759 -19.471 -21.357 1.00 93.31 73 TYR A O 1
ATOM 517 N N . LEU A 1 74 ? 36.451 -17.629 -20.108 1.00 94.69 74 LEU A N 1
ATOM 518 C CA . LEU A 1 74 ? 37.504 -17.936 -19.134 1.00 94.69 74 LEU A CA 1
ATOM 519 C C . LEU A 1 74 ? 37.222 -19.213 -18.325 1.00 94.69 74 LEU A C 1
ATOM 521 O O . LEU A 1 74 ? 38.160 -19.850 -17.848 1.00 94.69 74 LEU A O 1
ATOM 525 N N . ARG A 1 75 ? 35.950 -19.605 -18.183 1.00 93.94 75 ARG A N 1
ATOM 526 C CA . ARG A 1 75 ? 35.524 -20.842 -17.505 1.00 93.94 75 ARG A CA 1
ATOM 527 C C . ARG A 1 75 ? 35.357 -22.042 -18.441 1.00 93.94 75 ARG A C 1
ATOM 529 O O . ARG A 1 75 ? 35.124 -23.146 -17.959 1.00 93.94 75 ARG A O 1
ATOM 536 N N . GLY A 1 76 ? 35.471 -21.852 -19.758 1.00 91.88 76 GLY A N 1
ATOM 537 C CA . GLY A 1 76 ? 35.168 -22.892 -20.748 1.00 91.88 76 GLY A CA 1
ATOM 538 C C . GLY A 1 76 ? 33.671 -23.203 -20.879 1.00 91.88 76 GLY A C 1
ATOM 539 O O . GLY A 1 76 ? 33.297 -24.287 -21.323 1.00 91.88 76 GLY A O 1
ATOM 540 N N . GLU A 1 77 ? 32.810 -22.266 -20.484 1.00 90.06 77 GLU A N 1
ATOM 541 C CA . GLU A 1 77 ? 31.354 -22.365 -20.559 1.00 90.06 77 GLU A CA 1
ATOM 542 C C . GLU A 1 77 ? 30.811 -21.588 -21.770 1.00 90.06 77 GLU A C 1
ATOM 544 O O . GLU A 1 77 ? 31.455 -20.687 -22.308 1.00 90.06 77 GLU A O 1
ATOM 549 N N . SER A 1 78 ? 29.591 -21.912 -22.201 1.00 81.88 78 SER A N 1
ATOM 550 C CA . SER A 1 78 ? 28.879 -21.115 -23.209 1.00 81.88 78 SER A CA 1
ATOM 551 C C . SER A 1 78 ? 28.027 -20.039 -22.533 1.00 81.88 78 SER A C 1
ATOM 553 O O . SER A 1 78 ? 27.350 -20.351 -21.550 1.00 81.88 78 SER A O 1
ATOM 555 N N . PRO A 1 79 ? 27.998 -18.795 -23.049 1.00 80.62 79 PRO A N 1
ATOM 556 C CA . PRO A 1 79 ? 27.172 -17.753 -22.464 1.00 80.62 79 PRO A CA 1
ATOM 557 C C . PRO A 1 79 ? 25.682 -18.112 -22.562 1.00 80.62 79 PRO A C 1
ATOM 559 O O . PRO A 1 79 ? 25.242 -18.719 -23.548 1.00 80.62 79 PRO A O 1
ATOM 562 N N . PRO A 1 80 ? 24.876 -17.739 -21.553 1.00 73.12 80 PRO A N 1
ATOM 563 C CA . PRO A 1 80 ? 23.451 -18.018 -21.558 1.00 73.12 80 PRO A CA 1
ATOM 564 C C . PRO A 1 80 ? 22.783 -17.318 -22.744 1.00 73.12 80 PRO A C 1
ATOM 566 O O . PRO A 1 80 ? 22.992 -16.129 -22.987 1.00 73.12 80 PRO A O 1
ATOM 569 N N . THR A 1 81 ? 21.923 -18.039 -23.468 1.00 67.12 81 THR A N 1
ATOM 570 C CA . THR A 1 81 ? 21.060 -17.424 -24.483 1.00 67.12 81 THR A CA 1
ATOM 571 C C . THR A 1 81 ? 19.984 -16.623 -23.760 1.00 67.12 81 THR A C 1
ATOM 573 O O . THR A 1 81 ? 18.934 -17.152 -23.401 1.00 67.12 81 THR A O 1
ATOM 576 N N . ALA A 1 82 ? 20.258 -15.352 -23.470 1.00 58.09 82 ALA A N 1
ATOM 577 C CA . ALA A 1 82 ? 19.277 -14.503 -22.817 1.00 58.09 82 ALA A CA 1
ATOM 578 C C . ALA A 1 82 ? 18.046 -14.364 -23.727 1.00 58.09 82 ALA A C 1
ATOM 580 O O . ALA A 1 82 ? 18.144 -13.875 -24.856 1.00 58.09 82 ALA A O 1
ATOM 581 N N . SER A 1 83 ? 16.870 -14.762 -23.234 1.00 57.31 83 SER A N 1
ATOM 582 C CA . SER A 1 83 ? 15.608 -14.354 -23.845 1.00 57.31 83 SER A CA 1
ATOM 583 C C . SER A 1 83 ? 15.534 -12.836 -23.732 1.00 57.31 83 SER A C 1
ATOM 585 O O . SER A 1 83 ? 15.342 -12.296 -22.639 1.00 57.31 83 SER A O 1
ATOM 587 N N . ARG A 1 84 ? 15.758 -12.130 -24.842 1.00 58.81 84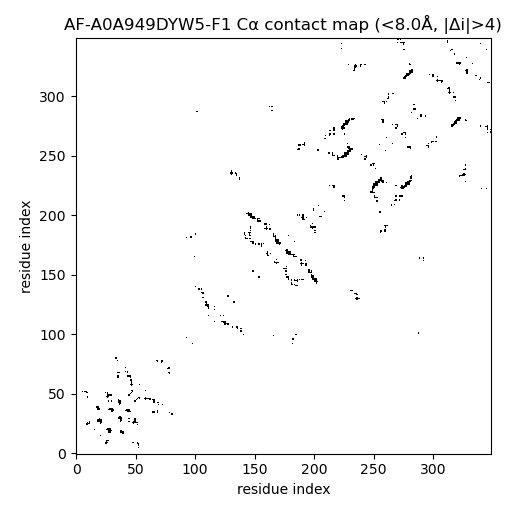 ARG A N 1
ATOM 588 C CA . ARG A 1 84 ? 15.643 -10.673 -24.867 1.00 58.81 84 ARG A CA 1
ATOM 589 C C . ARG A 1 84 ? 14.228 -10.316 -24.436 1.00 58.81 84 ARG A C 1
ATOM 591 O O . ARG A 1 84 ? 13.271 -10.746 -25.075 1.00 58.81 84 ARG A O 1
ATOM 598 N N . ALA A 1 85 ? 14.100 -9.553 -23.353 1.00 59.22 85 ALA A N 1
ATOM 599 C CA . ALA A 1 85 ? 12.819 -8.961 -23.014 1.00 59.22 85 ALA A CA 1
ATOM 600 C C . ALA A 1 85 ? 12.372 -8.127 -24.219 1.00 59.22 85 ALA A C 1
ATOM 602 O O . ALA A 1 85 ? 13.141 -7.297 -24.716 1.00 59.22 85 ALA A O 1
ATOM 603 N N . GLU A 1 86 ? 11.167 -8.385 -24.723 1.00 61.19 86 GLU A N 1
ATOM 604 C CA . GLU A 1 86 ? 10.624 -7.588 -25.813 1.00 61.19 86 GLU A CA 1
ATOM 605 C C . GLU A 1 86 ? 10.595 -6.122 -25.387 1.00 61.19 86 GLU A C 1
ATOM 607 O O . GLU A 1 86 ? 10.183 -5.780 -24.274 1.00 61.19 86 GLU A O 1
ATOM 612 N N . VAL A 1 87 ? 11.071 -5.246 -26.272 1.00 63.41 87 VAL A N 1
ATOM 613 C CA . VAL A 1 87 ? 10.986 -3.809 -26.041 1.00 63.41 87 VAL A CA 1
ATOM 614 C C . VAL A 1 87 ? 9.509 -3.444 -26.068 1.00 63.41 87 VAL A C 1
ATOM 616 O O . VAL A 1 87 ? 8.892 -3.381 -27.128 1.00 63.41 87 VAL A O 1
ATOM 619 N N . VAL A 1 88 ? 8.938 -3.213 -24.892 1.00 64.75 88 VAL A N 1
ATOM 620 C CA . VAL A 1 88 ? 7.571 -2.717 -24.775 1.00 64.75 88 VAL A CA 1
ATOM 621 C C . VAL A 1 88 ? 7.590 -1.229 -25.097 1.00 64.75 88 VAL A C 1
ATOM 623 O O . VAL A 1 88 ? 8.189 -0.436 -24.367 1.00 64.75 88 VAL A O 1
ATOM 626 N N . GLU A 1 89 ? 6.923 -0.831 -26.181 1.00 63.12 89 GLU A N 1
ATOM 627 C CA . GLU A 1 89 ? 6.670 0.584 -26.440 1.00 63.12 89 GLU A CA 1
ATOM 628 C C . GLU A 1 89 ? 5.792 1.158 -25.324 1.00 63.12 89 GLU A C 1
ATOM 630 O O . GLU A 1 89 ? 4.623 0.797 -25.154 1.00 63.12 89 GLU A O 1
ATOM 635 N N . THR A 1 90 ? 6.360 2.070 -24.539 1.00 60.91 90 THR A N 1
ATOM 636 C CA . THR A 1 90 ? 5.619 2.768 -23.495 1.00 60.91 90 THR A CA 1
ATOM 637 C C . THR A 1 90 ? 4.786 3.879 -24.128 1.00 60.91 90 THR A C 1
ATOM 639 O O . THR A 1 90 ? 5.292 4.792 -24.781 1.00 60.91 90 THR A O 1
ATOM 642 N N . LYS A 1 91 ? 3.463 3.815 -23.951 1.00 68.00 91 LYS A N 1
ATOM 643 C CA . LYS A 1 91 ? 2.572 4.907 -24.361 1.00 68.00 91 LYS A CA 1
ATOM 644 C C . LYS A 1 91 ? 2.764 6.097 -23.425 1.00 68.00 91 LYS A C 1
ATOM 646 O O . LYS A 1 91 ? 2.939 5.924 -22.219 1.00 68.00 91 LYS A O 1
ATOM 651 N N . LYS A 1 92 ? 2.675 7.315 -23.967 1.00 71.00 92 LYS A N 1
ATOM 652 C CA . LYS A 1 92 ? 2.589 8.522 -23.134 1.00 71.00 92 LYS A CA 1
ATOM 653 C C . LYS A 1 92 ? 1.331 8.448 -22.273 1.00 71.00 92 LYS A C 1
ATOM 655 O O . LYS A 1 92 ? 0.257 8.113 -22.772 1.00 71.00 92 LYS A O 1
ATOM 660 N N . LEU A 1 93 ? 1.474 8.786 -20.996 1.00 68.44 93 LEU A N 1
ATOM 661 C CA . LEU A 1 93 ? 0.331 8.907 -20.102 1.00 68.44 93 LEU A CA 1
ATOM 662 C C . LEU A 1 93 ? -0.570 10.060 -20.565 1.00 68.44 93 LEU A C 1
ATOM 664 O O . LEU A 1 93 ? -0.048 11.096 -20.994 1.00 68.44 93 LEU A O 1
ATOM 668 N N . PRO A 1 94 ? -1.902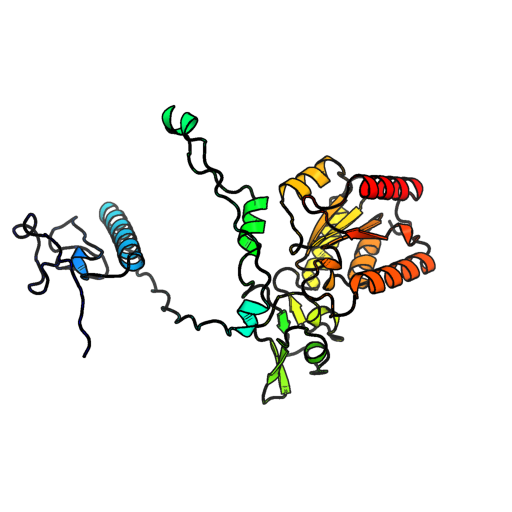 9.916 -20.472 1.00 72.81 94 PRO A N 1
ATOM 669 C CA . PRO A 1 94 ? -2.817 11.019 -20.732 1.00 72.81 94 PRO A CA 1
ATOM 670 C C . PRO A 1 94 ? -2.496 12.222 -19.832 1.00 72.81 94 PRO A C 1
ATOM 672 O O . PRO A 1 94 ? -2.224 12.047 -18.644 1.00 72.81 94 PRO A O 1
ATOM 675 N N . SER A 1 95 ? -2.574 13.448 -20.361 1.00 74.56 95 SER A N 1
ATOM 676 C CA . SER A 1 95 ? -2.278 14.677 -19.599 1.00 74.56 95 SER A CA 1
ATOM 677 C C . SER A 1 95 ? -3.115 14.796 -18.323 1.00 74.56 95 SER A C 1
ATOM 679 O O . SER A 1 95 ? -2.578 15.103 -17.263 1.00 74.56 95 SER A O 1
ATOM 681 N N . GLY A 1 96 ? -4.398 14.429 -18.392 1.00 70.81 96 GLY A N 1
ATOM 682 C CA . GLY A 1 96 ? -5.294 14.440 -17.234 1.00 70.81 96 GLY A CA 1
ATOM 683 C C . GLY A 1 96 ? -4.885 13.481 -16.107 1.00 70.81 96 GLY A C 1
ATOM 684 O O . GLY A 1 96 ? -5.257 13.712 -14.961 1.00 70.81 96 GLY A O 1
ATOM 685 N N . VAL A 1 97 ? -4.104 12.430 -16.391 1.00 67.56 97 VAL A N 1
ATOM 686 C CA . VAL A 1 97 ? -3.502 11.576 -15.347 1.00 67.56 97 VAL A CA 1
ATOM 687 C C . VAL A 1 97 ? -2.342 12.300 -14.690 1.00 67.56 97 VAL A C 1
ATOM 689 O O . VAL A 1 97 ? -2.257 12.343 -13.467 1.00 67.56 97 VAL A O 1
ATOM 692 N N . VAL A 1 98 ? -1.464 12.893 -15.499 1.00 72.00 98 VAL A N 1
ATOM 693 C CA . VAL A 1 98 ? -0.270 13.601 -15.022 1.00 72.00 98 VAL A CA 1
ATOM 694 C C . VAL A 1 98 ? -0.647 14.790 -14.135 1.00 72.00 98 VAL A C 1
ATOM 696 O O . VAL A 1 98 ? 0.008 15.028 -13.125 1.00 72.00 98 VAL A O 1
ATOM 699 N N . GLU A 1 99 ? -1.714 15.508 -14.483 1.00 71.75 99 GLU A N 1
ATOM 700 C CA . GLU A 1 99 ? -2.236 16.639 -13.705 1.00 71.75 99 GLU A CA 1
ATOM 701 C C . GLU A 1 99 ? -2.859 16.209 -12.371 1.00 71.75 99 GLU A C 1
ATOM 703 O O . GLU A 1 99 ? -2.6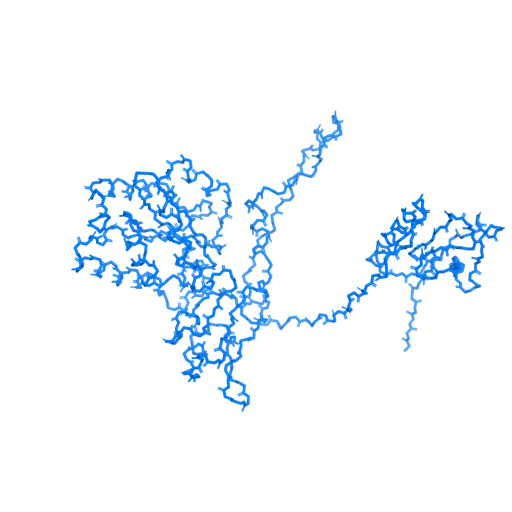93 16.901 -11.371 1.00 71.75 99 GLU A O 1
ATOM 708 N N . LYS A 1 100 ? -3.547 15.060 -12.340 1.00 66.56 100 LYS A N 1
ATOM 709 C CA . LYS A 1 100 ? -4.210 14.525 -11.136 1.00 66.56 100 LYS A CA 1
ATOM 710 C C . LYS A 1 100 ? -3.290 13.697 -10.237 1.00 66.56 100 LYS A C 1
ATOM 712 O O . LYS A 1 100 ? -3.687 13.337 -9.132 1.00 66.56 100 LYS A O 1
ATOM 717 N N . THR A 1 101 ? -2.094 13.357 -10.708 1.00 68.12 101 THR A N 1
ATOM 718 C CA . THR A 1 101 ? -1.123 12.581 -9.933 1.00 68.12 101 THR A CA 1
ATOM 719 C C . THR A 1 101 ? -0.435 13.495 -8.928 1.00 68.12 101 THR A C 1
ATOM 721 O O . THR A 1 101 ? 0.170 14.503 -9.300 1.00 68.12 101 THR A O 1
ATOM 724 N N . GLN A 1 102 ? -0.493 13.124 -7.649 1.00 67.00 102 GLN A N 1
ATOM 725 C CA . GLN A 1 102 ? 0.228 13.832 -6.599 1.00 67.00 102 GLN A CA 1
ATOM 726 C C . GLN A 1 102 ? 1.736 13.748 -6.852 1.00 67.00 102 GLN A C 1
ATOM 728 O O . GLN A 1 102 ? 2.295 12.672 -7.064 1.00 67.00 102 GLN A O 1
ATOM 733 N N . LYS A 1 103 ? 2.403 14.903 -6.841 1.00 69.56 103 LYS A N 1
ATOM 734 C CA . LYS A 1 103 ? 3.850 14.994 -7.033 1.00 69.56 103 LYS A CA 1
ATOM 735 C C . LYS A 1 103 ? 4.520 15.069 -5.673 1.00 69.56 103 LYS A C 1
ATOM 737 O O . LYS A 1 103 ? 4.277 16.004 -4.918 1.00 69.56 103 LYS A O 1
ATOM 742 N N . PHE A 1 104 ? 5.395 14.115 -5.403 1.00 67.88 104 PHE A N 1
ATOM 743 C CA . PHE A 1 104 ? 6.269 14.147 -4.237 1.00 67.88 104 PHE A CA 1
ATOM 744 C C . PHE A 1 104 ? 7.625 14.739 -4.636 1.00 67.88 104 PHE A C 1
ATOM 746 O O . PHE A 1 104 ? 8.053 14.609 -5.789 1.00 67.88 104 PHE A O 1
ATOM 753 N N . ALA A 1 105 ? 8.306 15.412 -3.707 1.00 68.12 105 ALA A N 1
ATOM 754 C CA . ALA A 1 105 ? 9.683 15.859 -3.917 1.00 68.12 105 ALA A CA 1
ATOM 755 C C . ALA A 1 105 ? 10.611 14.644 -4.051 1.00 68.12 105 ALA A C 1
ATOM 757 O O . ALA A 1 105 ? 10.265 13.544 -3.628 1.00 68.12 105 ALA A O 1
ATOM 758 N N . ARG A 1 106 ? 11.751 14.800 -4.728 1.00 72.12 106 ARG A N 1
ATOM 759 C CA . ARG A 1 106 ? 12.738 13.714 -4.825 1.00 72.12 106 ARG A CA 1
ATOM 760 C C . ARG A 1 106 ? 13.487 13.649 -3.506 1.00 72.12 106 ARG A C 1
ATOM 762 O O . ARG A 1 106 ? 13.873 14.708 -3.011 1.00 72.12 106 ARG A O 1
ATOM 769 N N . CYS A 1 107 ? 13.736 12.454 -2.981 1.00 71.56 107 CYS A N 1
ATOM 770 C CA . CYS A 1 107 ? 14.668 12.323 -1.871 1.00 71.56 107 CYS A CA 1
ATOM 771 C C . CYS A 1 107 ? 16.037 12.834 -2.339 1.00 71.56 107 CYS A C 1
ATOM 773 O O . CYS A 1 107 ? 16.546 12.443 -3.398 1.00 71.56 107 CYS A O 1
ATOM 775 N N . HIS A 1 108 ? 16.604 13.780 -1.591 1.00 70.06 108 HIS A N 1
ATOM 776 C CA . HIS A 1 108 ? 17.924 14.297 -1.910 1.00 70.06 108 HIS A CA 1
ATOM 777 C C . HIS A 1 108 ? 18.960 13.198 -1.703 1.00 70.06 108 HIS A C 1
ATOM 779 O O . HIS A 1 108 ? 18.885 12.420 -0.755 1.00 70.06 108 HIS A O 1
ATOM 785 N N . LYS A 1 109 ? 19.923 13.143 -2.622 1.00 71.38 109 LYS A N 1
ATOM 786 C CA . LYS A 1 109 ? 21.061 12.241 -2.518 1.00 71.38 109 LYS A CA 1
ATOM 787 C C . LYS A 1 109 ? 21.830 12.583 -1.242 1.00 71.38 109 LYS A C 1
ATOM 789 O O . LYS A 1 109 ? 22.137 13.756 -1.023 1.00 71.38 109 LYS A O 1
ATOM 794 N N . ILE A 1 110 ? 22.094 11.585 -0.405 1.00 78.19 110 ILE A N 1
ATOM 795 C CA . ILE A 1 110 ? 22.917 11.761 0.789 1.00 78.19 110 ILE A CA 1
ATOM 796 C C . ILE A 1 110 ? 24.361 11.635 0.324 1.00 78.19 110 ILE A C 1
ATOM 798 O O . ILE A 1 110 ? 24.850 10.534 0.084 1.00 78.19 110 ILE A O 1
ATOM 802 N N . SER A 1 111 ? 25.009 12.777 0.125 1.00 84.25 111 SER A N 1
ATOM 803 C CA . SER A 1 111 ? 26.398 12.822 -0.316 1.00 84.25 111 SER A CA 1
ATOM 804 C C . SER A 1 111 ? 27.290 13.360 0.793 1.00 84.25 111 SER A C 1
ATOM 806 O O . SER A 1 111 ? 26.937 14.352 1.437 1.00 84.25 111 SER A O 1
ATOM 808 N N . LEU A 1 112 ? 28.482 12.784 0.953 1.00 88.75 112 LEU A N 1
ATOM 809 C CA . LEU A 1 112 ? 29.491 13.327 1.864 1.00 88.75 112 LEU A CA 1
ATOM 810 C C . LEU A 1 112 ? 29.806 14.794 1.508 1.00 88.75 112 LEU A C 1
ATOM 812 O O . LEU A 1 112 ? 29.836 15.139 0.318 1.00 88.75 112 LEU A O 1
ATOM 816 N N . PRO A 1 113 ? 30.055 15.684 2.484 1.00 89.75 113 PRO A N 1
ATOM 817 C CA . PRO A 1 113 ? 30.532 17.039 2.214 1.00 89.75 113 PRO A CA 1
ATOM 818 C C . PRO A 1 113 ? 31.851 17.023 1.434 1.00 89.75 113 PRO A C 1
ATOM 820 O O . PRO A 1 113 ? 32.679 16.138 1.632 1.00 89.75 113 PRO A O 1
ATOM 823 N N . ILE A 1 114 ? 32.068 18.005 0.552 1.00 90.00 114 ILE A N 1
ATOM 824 C CA . ILE A 1 114 ? 33.258 18.053 -0.323 1.00 90.00 114 ILE A CA 1
ATOM 825 C C . ILE A 1 114 ? 34.556 17.952 0.487 1.00 90.00 114 ILE A C 1
ATOM 827 O O . ILE A 1 114 ? 35.439 17.181 0.119 1.00 90.00 114 ILE A O 1
ATOM 831 N N . ASP A 1 115 ? 34.637 18.659 1.613 1.00 94.12 115 ASP A N 1
ATOM 832 C CA . ASP A 1 115 ? 35.825 18.671 2.470 1.00 94.12 115 ASP A CA 1
ATOM 833 C C . ASP A 1 115 ? 36.151 17.295 3.068 1.00 94.12 115 ASP A C 1
ATOM 835 O O . ASP A 1 115 ? 37.300 17.032 3.411 1.00 94.12 115 ASP A O 1
ATOM 839 N N . GLU A 1 116 ? 35.164 16.404 3.191 1.00 90.12 116 GLU A N 1
ATOM 840 C CA . GLU A 1 116 ? 35.369 15.024 3.642 1.00 90.12 116 GLU A CA 1
ATOM 841 C C . GLU A 1 116 ? 35.732 14.088 2.490 1.00 90.12 116 GLU A C 1
ATOM 843 O O . GLU A 1 116 ? 36.599 13.234 2.659 1.00 90.12 116 GLU A O 1
ATOM 848 N N . ARG A 1 117 ? 35.183 14.314 1.287 1.00 90.62 117 ARG A N 1
ATOM 849 C CA . ARG A 1 117 ? 35.535 13.537 0.079 1.00 90.62 117 ARG A CA 1
ATOM 850 C C . ARG A 1 117 ? 37.027 13.593 -0.240 1.00 90.62 117 ARG A C 1
ATOM 852 O O . ARG A 1 117 ? 37.566 12.653 -0.807 1.00 90.62 117 ARG A O 1
ATOM 859 N N . LEU A 1 118 ? 37.687 14.703 0.094 1.00 90.81 118 LEU A N 1
ATOM 860 C CA . LEU A 1 118 ? 39.113 14.909 -0.175 1.00 90.81 118 LEU A CA 1
ATOM 861 C C . LEU A 1 118 ? 40.035 14.169 0.806 1.00 90.81 118 LEU A C 1
ATOM 863 O O . LEU A 1 118 ? 41.241 14.116 0.575 1.00 90.81 118 LEU A O 1
ATOM 867 N N . LYS A 1 119 ? 39.499 13.625 1.907 1.00 93.25 119 LYS A N 1
ATOM 868 C CA . LYS A 1 119 ? 40.294 13.021 2.988 1.00 93.25 119 LYS A CA 1
ATOM 869 C C . LYS A 1 119 ? 40.538 11.521 2.810 1.00 93.25 119 LYS A C 1
ATOM 871 O O . LYS A 1 119 ? 41.352 10.970 3.547 1.00 93.25 119 LYS A O 1
ATOM 876 N N . GLY A 1 120 ? 39.876 10.861 1.859 1.00 90.44 120 GLY A N 1
ATOM 877 C CA . GLY A 1 120 ? 39.994 9.415 1.699 1.00 90.44 120 GLY A CA 1
ATOM 878 C C . GLY A 1 120 ? 39.177 8.836 0.549 1.00 90.44 120 GLY A C 1
ATOM 879 O O . GLY A 1 120 ? 38.833 9.528 -0.405 1.00 90.44 120 GLY A O 1
ATOM 880 N N . PHE A 1 121 ? 38.890 7.540 0.658 1.00 90.12 121 PHE A N 1
ATOM 881 C CA . PHE A 1 121 ? 38.129 6.755 -0.322 1.00 90.12 121 PHE A CA 1
ATOM 882 C C . PHE A 1 121 ? 36.790 6.264 0.247 1.00 90.12 121 PHE A C 1
ATOM 884 O O . PHE A 1 121 ? 36.249 5.263 -0.223 1.00 90.12 121 PHE A O 1
ATOM 891 N N . ASP A 1 122 ? 36.275 6.944 1.273 1.00 88.81 122 ASP A N 1
ATOM 892 C CA . ASP A 1 122 ? 34.977 6.625 1.859 1.00 88.81 122 ASP A CA 1
ATOM 893 C C . ASP A 1 122 ? 33.851 6.789 0.828 1.00 88.81 122 ASP A C 1
ATOM 895 O O . ASP A 1 122 ? 33.953 7.558 -0.136 1.00 88.81 122 ASP A O 1
ATOM 899 N N . GLU A 1 123 ? 32.760 6.048 1.026 1.00 86.94 123 GLU A N 1
ATOM 900 C CA . GLU A 1 123 ? 31.606 6.077 0.131 1.00 86.94 123 GLU A CA 1
ATOM 901 C C . GLU A 1 123 ? 31.007 7.492 0.061 1.00 86.94 123 GLU A C 1
ATOM 903 O O . GLU A 1 123 ? 30.389 7.983 1.002 1.00 86.94 123 GLU A O 1
ATOM 908 N N . VAL A 1 124 ? 31.184 8.153 -1.088 1.00 87.94 124 VAL A N 1
ATOM 909 C CA . VAL A 1 124 ? 30.745 9.542 -1.298 1.00 87.94 124 VAL A CA 1
ATOM 910 C C . VAL A 1 124 ? 29.231 9.663 -1.378 1.00 87.94 124 VAL A C 1
ATOM 912 O O . VAL A 1 124 ? 28.682 10.702 -1.023 1.00 87.94 124 VAL A O 1
ATOM 915 N N . GLU A 1 125 ? 28.571 8.634 -1.893 1.00 86.44 125 GLU A N 1
ATOM 916 C CA . GLU A 1 125 ? 27.144 8.626 -2.180 1.00 86.44 125 GLU A CA 1
ATOM 917 C C . GLU A 1 125 ? 26.501 7.511 -1.382 1.00 86.44 125 GLU A C 1
ATOM 919 O O . GLU A 1 125 ? 26.518 6.357 -1.800 1.00 86.44 125 GLU A O 1
ATOM 924 N N . SER A 1 126 ? 25.958 7.866 -0.225 1.00 82.38 126 SER A N 1
ATOM 925 C CA . SER A 1 126 ? 25.371 6.894 0.679 1.00 82.38 126 SER A CA 1
ATOM 926 C C . SER A 1 126 ? 24.052 6.362 0.127 1.00 82.38 126 SER A C 1
ATOM 928 O O . SER A 1 126 ? 23.296 7.057 -0.566 1.00 82.38 126 SER A O 1
ATOM 930 N N . VAL A 1 127 ? 23.752 5.113 0.475 1.00 83.81 127 VAL A N 1
ATOM 931 C CA . VAL A 1 127 ? 22.444 4.513 0.210 1.00 83.81 127 VAL A CA 1
ATOM 932 C C . VAL A 1 127 ? 21.338 5.274 0.943 1.00 83.81 127 VAL A C 1
ATOM 934 O O . VAL A 1 127 ? 21.542 5.828 2.024 1.00 83.81 127 VAL A O 1
ATOM 937 N N . LEU A 1 128 ? 20.139 5.284 0.355 1.00 79.12 128 LEU A N 1
ATOM 938 C CA . LEU A 1 128 ? 18.952 5.727 1.075 1.00 79.12 128 LEU A CA 1
ATOM 939 C C . LEU A 1 128 ? 18.694 4.748 2.221 1.00 79.12 128 LEU A C 1
ATOM 941 O O . LEU A 1 128 ? 18.719 3.532 2.022 1.00 79.12 128 LEU A O 1
ATOM 945 N N . SER A 1 129 ? 18.413 5.278 3.405 1.00 72.88 129 SER A N 1
ATOM 946 C CA . SER A 1 129 ? 17.848 4.486 4.487 1.00 72.88 129 SER A CA 1
ATOM 947 C C . SER A 1 129 ? 16.485 3.922 4.060 1.00 72.88 129 SER A C 1
ATOM 949 O O . SER A 1 129 ? 15.848 4.451 3.147 1.00 72.88 129 SER A O 1
ATOM 951 N N . GLU A 1 130 ? 16.042 2.819 4.668 1.00 68.38 130 GLU A N 1
ATOM 952 C CA . GLU A 1 130 ? 14.830 2.097 4.239 1.00 68.38 130 GLU A CA 1
ATOM 953 C C . GLU A 1 130 ? 13.598 3.017 4.148 1.00 68.38 130 GLU A C 1
ATOM 955 O O . GLU A 1 130 ? 12.775 2.890 3.247 1.00 68.38 130 GLU A O 1
ATOM 960 N N . ASP A 1 131 ? 13.522 4.018 5.022 1.00 63.06 131 ASP A N 1
ATOM 961 C CA . ASP A 1 131 ? 12.536 5.092 5.002 1.00 63.06 131 ASP A CA 1
ATOM 962 C C . ASP A 1 131 ? 12.538 5.918 3.740 1.00 63.06 131 ASP A C 1
ATOM 964 O O . ASP A 1 131 ? 11.514 6.026 3.065 1.00 63.06 131 ASP A O 1
ATOM 968 N N . LEU A 1 132 ? 13.693 6.492 3.429 1.00 70.44 132 LEU A N 1
ATOM 969 C CA . LEU A 1 132 ? 13.865 7.324 2.257 1.00 70.44 132 LEU A CA 1
ATOM 970 C C . LEU A 1 132 ? 13.726 6.479 0.990 1.00 70.44 132 LEU A C 1
ATOM 972 O O . LEU A 1 132 ? 13.230 6.967 -0.019 1.00 70.44 132 LEU A O 1
ATOM 976 N N . ALA A 1 133 ? 14.095 5.197 1.043 1.00 77.31 133 ALA A N 1
ATOM 977 C CA . ALA A 1 133 ? 13.886 4.257 -0.049 1.00 77.31 133 ALA A CA 1
ATOM 978 C C . ALA A 1 133 ? 12.391 3.986 -0.292 1.00 77.31 133 ALA A C 1
ATOM 980 O O . ALA A 1 133 ? 11.950 4.020 -1.441 1.00 77.31 133 ALA A O 1
ATOM 981 N N . VAL A 1 134 ? 11.596 3.772 0.764 1.00 73.19 134 VAL A N 1
ATOM 982 C CA . VAL A 1 134 ? 10.133 3.630 0.660 1.00 73.19 134 VAL A CA 1
ATOM 983 C C . VAL A 1 134 ? 9.495 4.933 0.168 1.00 73.19 134 VAL A C 1
ATOM 985 O O . VAL A 1 134 ? 8.677 4.882 -0.748 1.00 73.19 134 VAL A O 1
ATOM 988 N N . GLN A 1 135 ? 9.899 6.100 0.685 1.00 69.38 135 GLN A N 1
ATOM 989 C CA . GLN A 1 135 ? 9.431 7.407 0.192 1.00 69.38 135 GLN A CA 1
ATOM 990 C C . GLN A 1 135 ? 9.752 7.621 -1.288 1.00 69.38 135 GLN A C 1
ATOM 992 O O . GLN A 1 135 ? 8.887 8.025 -2.068 1.00 69.38 135 GLN A O 1
ATOM 997 N N . GLU A 1 136 ? 10.986 7.326 -1.700 1.00 78.06 136 GLU A N 1
ATOM 998 C CA . GLU A 1 136 ? 11.389 7.454 -3.097 1.00 78.06 136 GLU A CA 1
ATOM 999 C C . GLU A 1 136 ? 10.613 6.458 -3.975 1.00 78.06 136 GLU A C 1
ATOM 1001 O O . GLU A 1 136 ? 10.209 6.803 -5.085 1.00 78.06 136 GLU A O 1
ATOM 1006 N N . ALA A 1 137 ? 10.307 5.258 -3.470 1.00 76.94 137 ALA A N 1
ATOM 1007 C CA . ALA A 1 137 ? 9.466 4.283 -4.163 1.00 76.94 137 ALA A CA 1
ATOM 1008 C C . ALA A 1 137 ? 7.999 4.735 -4.293 1.00 76.94 137 ALA A C 1
ATOM 1010 O O . ALA A 1 137 ? 7.364 4.430 -5.303 1.00 76.94 137 ALA A O 1
ATOM 1011 N N . LEU A 1 138 ? 7.469 5.505 -3.338 1.00 70.25 138 LEU A N 1
ATOM 1012 C CA . LEU A 1 138 ? 6.120 6.092 -3.395 1.00 70.25 138 LEU A CA 1
ATOM 1013 C C . LEU A 1 138 ? 5.992 7.235 -4.420 1.00 70.25 138 LEU A C 1
ATOM 1015 O O . LEU A 1 138 ? 4.883 7.630 -4.775 1.00 70.25 138 LEU A O 1
ATOM 1019 N N . ARG A 1 139 ? 7.105 7.735 -4.982 1.00 74.12 139 ARG A N 1
ATOM 1020 C CA . ARG A 1 139 ? 7.077 8.584 -6.193 1.00 74.12 139 ARG A CA 1
ATOM 1021 C C . ARG A 1 139 ? 6.736 7.795 -7.460 1.00 74.12 139 ARG A C 1
ATOM 1023 O O . ARG A 1 139 ? 6.498 8.404 -8.505 1.00 74.12 139 ARG A O 1
ATOM 1030 N N . CYS A 1 140 ? 6.766 6.461 -7.410 1.00 71.62 140 CYS A N 1
ATOM 1031 C CA . CYS A 1 140 ? 6.366 5.619 -8.531 1.00 71.62 140 CYS A CA 1
ATOM 1032 C C . CYS A 1 140 ? 4.890 5.863 -8.874 1.00 71.62 140 CYS A C 1
ATOM 1034 O O . CYS A 1 140 ? 4.066 6.109 -8.007 1.00 71.62 140 CYS A O 1
ATOM 1036 N N . LEU A 1 141 ? 4.515 5.728 -10.146 1.00 64.56 141 LEU A N 1
ATOM 1037 C CA . LEU A 1 141 ? 3.136 5.928 -10.619 1.00 64.56 141 LEU A CA 1
ATOM 1038 C C . LEU A 1 141 ? 2.158 4.811 -10.198 1.00 64.56 141 LEU A C 1
ATOM 1040 O O . LEU A 1 141 ? 1.050 4.731 -10.720 1.00 64.56 141 LEU A O 1
ATOM 1044 N N . HIS A 1 142 ? 2.560 3.940 -9.266 1.00 66.38 142 HIS A N 1
ATOM 1045 C CA . HIS A 1 142 ? 1.719 2.917 -8.637 1.00 66.38 142 HIS A CA 1
ATOM 1046 C C . HIS A 1 142 ? 1.019 1.951 -9.613 1.00 66.38 142 HIS A C 1
ATOM 1048 O O . HIS A 1 142 ? 0.035 1.304 -9.251 1.00 66.38 142 HIS A O 1
ATOM 1054 N N . CYS A 1 143 ? 1.561 1.779 -10.825 1.00 60.16 143 CYS A N 1
ATOM 1055 C CA . CYS A 1 143 ? 0.958 1.008 -11.923 1.00 60.16 143 CYS A CA 1
ATOM 1056 C C . CYS A 1 143 ? 0.606 -0.445 -11.532 1.00 60.16 143 CYS A C 1
ATOM 1058 O O . CYS A 1 143 ? -0.295 -1.050 -12.116 1.00 60.16 143 CYS A O 1
ATOM 1060 N N . ASN A 1 144 ? 1.320 -1.006 -10.546 1.00 62.62 144 ASN A N 1
ATOM 1061 C CA . ASN A 1 144 ? 1.109 -2.357 -10.019 1.00 62.62 144 ASN A CA 1
ATOM 1062 C C . ASN A 1 144 ? 0.403 -2.406 -8.646 1.00 62.62 144 ASN A C 1
ATOM 1064 O O . ASN A 1 144 ? 0.074 -3.489 -8.173 1.00 62.62 144 ASN A O 1
ATOM 1068 N N . LEU A 1 145 ? 0.153 -1.262 -7.998 1.00 71.06 145 LEU A N 1
ATOM 1069 C CA . LEU A 1 145 ? -0.584 -1.198 -6.725 1.00 71.06 145 LEU A CA 1
ATOM 1070 C C . LEU A 1 145 ? -2.091 -0.995 -6.917 1.00 71.06 145 LEU A C 1
ATOM 1072 O O . LEU A 1 145 ? -2.856 -1.107 -5.958 1.00 71.06 145 LEU A O 1
ATOM 1076 N N . GLY A 1 146 ? -2.502 -0.673 -8.147 1.00 81.75 146 GLY A N 1
ATOM 1077 C CA . GLY A 1 146 ? -3.875 -0.355 -8.515 1.00 81.75 146 GLY A CA 1
ATOM 1078 C C . GLY A 1 146 ? -4.895 -1.435 -8.154 1.00 81.75 146 GLY A C 1
ATOM 1079 O O . GLY A 1 146 ? -4.573 -2.591 -7.878 1.00 81.75 146 GLY A O 1
ATOM 1080 N N . ALA A 1 147 ? -6.160 -1.030 -8.171 1.00 88.25 147 ALA A N 1
ATOM 1081 C CA . ALA A 1 147 ? -7.268 -1.918 -7.882 1.00 88.25 147 ALA A CA 1
ATOM 1082 C C . ALA A 1 147 ? -7.445 -2.977 -8.982 1.00 88.25 147 ALA A C 1
ATOM 1084 O O . ALA A 1 147 ? -7.312 -2.692 -10.174 1.00 88.25 147 ALA A O 1
ATOM 1085 N N . SER A 1 148 ? -7.792 -4.193 -8.575 1.00 90.56 148 SER A N 1
ATOM 1086 C CA . SER A 1 148 ? -8.096 -5.311 -9.468 1.00 90.56 148 SER A CA 1
ATOM 1087 C C . SER A 1 148 ? -9.449 -5.916 -9.113 1.00 90.56 148 SER A C 1
ATOM 1089 O O . SER A 1 148 ? -9.829 -5.932 -7.945 1.00 90.56 148 SER A O 1
ATOM 1091 N N . VAL A 1 149 ? -10.191 -6.377 -10.122 1.00 92.62 149 VAL A N 1
ATOM 1092 C CA . VAL A 1 149 ? -11.540 -6.931 -9.948 1.00 92.62 149 VAL A CA 1
ATOM 1093 C C . VAL A 1 149 ? -11.502 -8.443 -10.143 1.00 9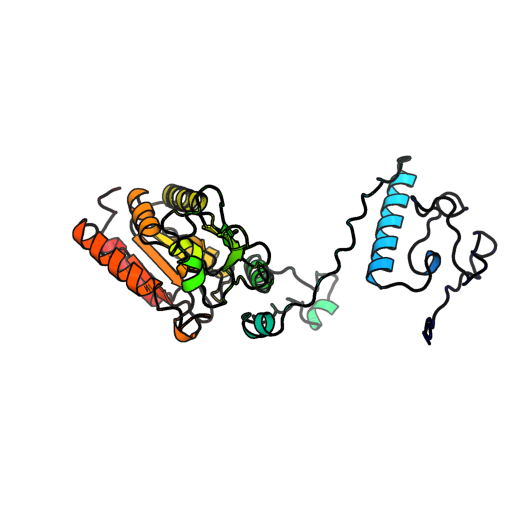2.62 149 VAL A C 1
ATOM 1095 O O . VAL A 1 149 ? -11.115 -8.922 -11.208 1.00 92.62 149 VAL A O 1
ATOM 1098 N N . ASN A 1 150 ? -11.971 -9.195 -9.152 1.00 92.31 150 ASN A N 1
ATOM 1099 C CA . ASN A 1 150 ? -12.338 -10.593 -9.308 1.00 92.31 150 ASN A CA 1
ATOM 1100 C C . ASN A 1 150 ? -13.669 -10.670 -10.071 1.00 92.31 150 ASN A C 1
ATOM 1102 O O . ASN A 1 150 ? -14.741 -10.392 -9.528 1.00 92.31 150 ASN A O 1
ATOM 1106 N N . THR A 1 151 ? -13.603 -11.044 -11.348 1.00 90.88 151 THR A N 1
ATOM 1107 C CA . THR A 1 151 ? -14.779 -11.066 -12.227 1.00 90.88 151 THR A CA 1
ATOM 1108 C C . THR A 1 151 ? -15.779 -12.173 -11.912 1.00 90.88 151 THR A C 1
ATOM 1110 O O . THR A 1 151 ? -16.902 -12.092 -12.391 1.00 90.88 151 THR A O 1
ATOM 1113 N N . GLU A 1 152 ? -15.399 -13.191 -11.138 1.00 91.94 152 GLU A N 1
ATOM 1114 C CA . GLU A 1 152 ? -16.303 -14.276 -10.729 1.00 91.94 152 GLU A CA 1
ATOM 1115 C C . GLU A 1 152 ? -17.181 -13.859 -9.547 1.00 91.94 152 GLU A C 1
ATOM 1117 O O . GLU A 1 152 ? -18.342 -14.246 -9.465 1.00 91.94 152 GLU A O 1
ATOM 1122 N N . ARG A 1 153 ? -16.647 -13.023 -8.647 1.00 92.44 153 ARG A N 1
ATOM 1123 C CA . ARG A 1 153 ? -17.394 -12.478 -7.499 1.00 92.44 153 ARG A CA 1
ATOM 1124 C C . ARG A 1 153 ? -18.146 -11.192 -7.838 1.00 92.44 153 ARG A C 1
ATOM 1126 O O . ARG A 1 153 ? -19.052 -10.800 -7.110 1.00 92.44 153 ARG A O 1
ATOM 1133 N N . CYS A 1 154 ? -17.746 -10.492 -8.899 1.00 94.94 154 CYS A N 1
ATOM 1134 C CA . CYS A 1 154 ? -18.311 -9.197 -9.258 1.00 94.94 154 CYS A CA 1
ATOM 1135 C C . CYS A 1 154 ? -19.761 -9.320 -9.752 1.00 94.94 154 CYS A C 1
ATOM 1137 O O . CYS A 1 154 ? -20.028 -9.971 -10.755 1.00 94.94 154 CYS A O 1
ATOM 1139 N N . ILE A 1 155 ? -20.676 -8.599 -9.097 1.00 95.19 155 ILE A N 1
ATOM 1140 C CA . ILE A 1 155 ? -22.099 -8.515 -9.478 1.00 95.19 155 ILE A CA 1
ATOM 1141 C C . ILE A 1 155 ? -22.431 -7.294 -10.357 1.00 95.19 155 ILE A C 1
ATOM 1143 O O . ILE A 1 155 ? -23.596 -6.960 -10.532 1.00 95.19 155 ILE A O 1
ATOM 1147 N N . SER A 1 156 ? -21.419 -6.570 -10.849 1.00 94.75 156 SER A N 1
ATOM 1148 C CA . SER A 1 156 ? -21.571 -5.379 -11.705 1.00 94.75 156 SER A CA 1
ATOM 1149 C C . SER A 1 156 ? -22.548 -4.301 -11.189 1.00 94.75 156 SER A C 1
ATOM 1151 O O . SER A 1 156 ? -23.198 -3.623 -11.975 1.00 94.75 156 SER A O 1
ATOM 1153 N N . CYS A 1 157 ? -22.608 -4.074 -9.871 1.00 95.25 157 CYS A N 1
ATOM 1154 C CA . CYS A 1 157 ? -23.495 -3.075 -9.242 1.00 95.25 157 CYS A CA 1
ATOM 1155 C C . CYS A 1 157 ? -23.122 -1.597 -9.490 1.00 95.25 157 CYS A C 1
ATOM 1157 O O . CYS A 1 157 ? -23.858 -0.708 -9.084 1.00 95.25 157 CYS A O 1
ATOM 1159 N N . LEU A 1 158 ? -21.977 -1.324 -10.125 1.00 94.50 158 LEU A N 1
ATOM 1160 C CA . LEU A 1 158 ? -21.483 0.016 -10.487 1.00 94.50 158 LEU A CA 1
ATOM 1161 C C . LEU A 1 158 ? -21.096 0.965 -9.336 1.00 94.50 158 LEU A C 1
ATOM 1163 O O . LEU A 1 158 ? -20.581 2.044 -9.620 1.00 94.50 158 LEU A O 1
ATOM 1167 N N . ASN A 1 159 ? -21.192 0.564 -8.063 1.00 93.94 159 ASN A N 1
ATOM 1168 C CA . ASN A 1 159 ? -20.730 1.392 -6.931 1.00 93.94 159 ASN A CA 1
ATOM 1169 C C . ASN A 1 159 ? -19.290 1.898 -7.112 1.00 93.94 159 ASN A C 1
ATOM 1171 O O . ASN A 1 159 ? -18.999 3.073 -6.909 1.00 93.94 159 ASN A O 1
ATOM 1175 N N . CYS A 1 160 ? -18.387 1.024 -7.568 1.00 93.38 160 CYS A N 1
ATOM 1176 C CA . CYS A 1 160 ? -16.994 1.384 -7.831 1.00 93.38 160 CYS A CA 1
ATOM 1177 C C . CYS A 1 160 ? -16.831 2.451 -8.928 1.00 93.38 160 CYS A C 1
ATOM 1179 O O . CYS A 1 160 ? -15.937 3.288 -8.815 1.00 93.38 160 CYS A O 1
ATOM 1181 N N . VAL A 1 161 ? -17.685 2.438 -9.957 1.00 93.44 161 VAL A N 1
ATOM 1182 C CA . VAL A 1 161 ? -17.689 3.430 -11.043 1.00 93.44 161 VAL A CA 1
ATOM 1183 C C . VAL A 1 161 ? -18.128 4.786 -10.495 1.00 93.44 161 VAL A C 1
ATOM 1185 O O . VAL A 1 161 ? -17.474 5.790 -10.753 1.00 93.44 161 VAL A O 1
ATOM 1188 N N . HIS A 1 162 ? -19.185 4.807 -9.679 1.00 90.62 162 HIS A N 1
ATOM 1189 C CA . HIS A 1 162 ? -19.712 6.035 -9.083 1.00 90.62 162 HIS A CA 1
ATOM 1190 C C . HIS A 1 162 ? -18.793 6.645 -8.021 1.00 90.62 162 HIS A C 1
ATOM 1192 O O . HIS A 1 162 ? -18.674 7.865 -7.944 1.00 90.62 162 HIS A O 1
ATOM 1198 N N . ALA A 1 163 ? -18.139 5.818 -7.206 1.00 87.94 163 ALA A N 1
ATOM 1199 C CA . ALA A 1 163 ? -17.341 6.293 -6.081 1.00 87.94 163 ALA A CA 1
ATOM 1200 C C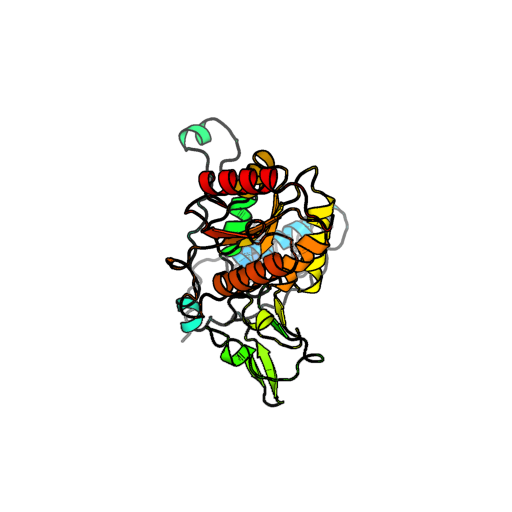 . ALA A 1 163 ? -15.910 6.712 -6.459 1.00 87.94 163 ALA A C 1
ATOM 1202 O O . ALA A 1 163 ? -15.218 7.329 -5.649 1.00 87.94 163 ALA A O 1
ATOM 1203 N N . CYS A 1 164 ? -15.415 6.355 -7.650 1.00 86.88 164 CYS A N 1
ATOM 1204 C CA . CYS A 1 164 ? -14.025 6.617 -8.007 1.00 86.88 164 CYS A CA 1
ATOM 1205 C C . CYS A 1 164 ? -13.799 8.097 -8.381 1.00 86.88 164 CYS A C 1
ATOM 1207 O O . CYS A 1 164 ? -14.280 8.532 -9.427 1.00 86.88 164 CYS A O 1
ATOM 1209 N N . PRO A 1 165 ? -12.974 8.855 -7.632 1.00 80.50 165 PRO A N 1
ATOM 1210 C CA . PRO A 1 165 ? -12.759 10.284 -7.893 1.00 80.50 165 PRO A CA 1
ATOM 1211 C C . PRO A 1 165 ? -12.010 10.561 -9.204 1.00 80.50 165 PRO A C 1
ATOM 1213 O O . PRO A 1 165 ? -12.086 11.654 -9.761 1.00 80.50 165 PRO A O 1
ATOM 1216 N N . VAL A 1 166 ? -11.272 9.569 -9.705 1.00 82.38 166 VAL A N 1
ATOM 1217 C CA . VAL A 1 166 ? -10.481 9.667 -10.940 1.00 82.38 166 VAL A CA 1
ATOM 1218 C C . VAL A 1 166 ? -11.129 8.947 -12.124 1.00 82.38 166 VAL A C 1
ATOM 1220 O O . VAL A 1 166 ? -10.564 8.968 -13.213 1.00 82.38 166 VAL A O 1
ATOM 1223 N N . GLY A 1 167 ? -12.304 8.331 -11.933 1.00 87.38 167 GLY A N 1
ATOM 1224 C CA . GLY A 1 167 ? -13.039 7.640 -12.997 1.00 87.38 167 GLY A CA 1
ATOM 1225 C C . GLY A 1 167 ? -12.322 6.412 -13.569 1.00 87.38 167 GLY A C 1
ATOM 1226 O O . GLY A 1 167 ? -12.451 6.133 -14.755 1.00 87.38 167 GLY A O 1
ATOM 1227 N N . ALA A 1 168 ? -11.533 5.699 -12.756 1.00 89.81 168 ALA A N 1
ATOM 1228 C CA . ALA A 1 168 ? -10.748 4.553 -13.225 1.00 89.81 168 ALA A CA 1
ATOM 1229 C C . ALA A 1 168 ? -11.584 3.295 -13.564 1.00 89.81 168 ALA A C 1
ATOM 1231 O O . ALA A 1 168 ? -11.255 2.624 -14.543 1.00 89.81 168 ALA A O 1
ATOM 1232 N N . PRO A 1 169 ? -12.629 2.919 -12.797 1.00 93.50 169 PRO A N 1
ATOM 1233 C CA . PRO A 1 169 ? -13.486 1.786 -13.140 1.00 93.50 169 PRO A CA 1
ATOM 1234 C C . PRO A 1 169 ? -14.478 2.143 -14.250 1.00 93.50 169 PRO A C 1
ATOM 1236 O O . PRO A 1 169 ? -15.170 3.154 -14.166 1.00 93.50 169 PRO A O 1
ATOM 1239 N N . ALA A 1 170 ? -14.604 1.272 -15.249 1.00 93.62 170 ALA A N 1
ATOM 1240 C CA . ALA A 1 170 ? -15.564 1.394 -16.341 1.00 93.62 170 ALA A CA 1
ATOM 1241 C C . ALA A 1 170 ? -16.147 0.027 -16.726 1.00 93.62 170 ALA A C 1
ATOM 1243 O O . ALA A 1 170 ? -15.548 -1.025 -16.480 1.00 93.62 170 ALA A O 1
ATOM 1244 N N . THR A 1 171 ? -17.323 0.031 -17.351 1.00 93.25 171 THR A N 1
ATOM 1245 C CA . THR A 1 171 ? -17.933 -1.183 -17.896 1.00 93.25 171 THR A CA 1
ATOM 1246 C C . THR A 1 171 ? -17.312 -1.541 -19.245 1.00 93.25 171 THR A C 1
ATOM 1248 O O . THR A 1 171 ? -17.081 -0.704 -20.116 1.00 93.25 171 THR A O 1
ATOM 1251 N N . THR A 1 172 ? -17.039 -2.825 -19.433 1.00 90.25 172 THR A N 1
ATOM 1252 C CA . THR A 1 172 ? -16.687 -3.398 -20.734 1.00 90.25 172 THR A CA 1
ATOM 1253 C C . THR A 1 172 ? -17.948 -3.632 -21.566 1.00 90.25 172 THR A C 1
ATOM 1255 O O . THR A 1 172 ? -19.059 -3.675 -21.037 1.00 90.25 172 THR A O 1
ATOM 1258 N N . LYS A 1 173 ? -17.782 -3.894 -22.869 1.00 87.19 173 LYS A N 1
ATOM 1259 C CA . LYS A 1 173 ? -18.896 -4.270 -23.762 1.00 87.19 173 LYS A CA 1
ATOM 1260 C C . LYS A 1 173 ? -19.675 -5.507 -23.287 1.00 87.19 173 LYS A C 1
ATOM 1262 O O . LYS A 1 173 ? -20.831 -5.667 -23.649 1.00 87.19 173 LYS A O 1
ATOM 1267 N N . MET A 1 174 ? -19.051 -6.365 -22.479 1.00 85.25 174 MET A N 1
ATOM 1268 C CA . MET A 1 174 ? -19.666 -7.565 -21.901 1.00 85.25 174 MET A CA 1
ATOM 1269 C C . MET A 1 174 ? -20.301 -7.321 -20.521 1.00 85.25 174 MET A C 1
ATOM 1271 O O . MET A 1 174 ? -20.615 -8.277 -19.820 1.00 85.25 174 MET A O 1
ATOM 1275 N N . GLY A 1 175 ? -20.423 -6.068 -20.071 1.00 85.38 175 GLY A N 1
ATOM 1276 C CA . GLY A 1 175 ? -21.008 -5.732 -18.767 1.00 85.38 175 GLY A CA 1
ATOM 1277 C C . GLY A 1 175 ? -20.123 -6.053 -17.554 1.00 85.38 175 GLY A C 1
ATOM 1278 O O . GLY A 1 175 ? -20.558 -5.884 -16.417 1.00 85.38 175 GLY A O 1
ATOM 1279 N N . LYS A 1 176 ? -18.874 -6.491 -17.765 1.00 91.56 176 LYS A N 1
ATOM 1280 C CA . LYS A 1 176 ? -17.881 -6.677 -16.691 1.00 91.56 176 LYS A CA 1
ATOM 1281 C C . LYS A 1 176 ? -17.212 -5.354 -16.335 1.00 91.56 176 LYS A C 1
ATOM 1283 O O . LYS A 1 176 ? -17.004 -4.529 -17.225 1.00 91.56 176 LYS A O 1
ATOM 1288 N N . ILE A 1 177 ? -16.814 -5.187 -15.077 1.00 95.56 177 ILE A N 1
ATOM 1289 C CA . ILE A 1 177 ? -16.020 -4.036 -14.632 1.00 95.56 177 ILE A CA 1
ATOM 1290 C C . ILE A 1 177 ? -14.549 -4.243 -14.987 1.00 95.56 177 ILE A C 1
ATOM 1292 O O . ILE A 1 177 ? -13.969 -5.282 -14.678 1.00 95.56 177 ILE A O 1
ATOM 1296 N N . ASN A 1 178 ? -13.946 -3.228 -15.597 1.00 93.06 178 ASN A N 1
ATOM 1297 C CA . ASN A 1 178 ? -12.510 -3.112 -15.804 1.00 93.06 178 ASN A CA 1
ATOM 1298 C C . ASN A 1 178 ? -12.003 -1.841 -15.118 1.00 93.06 178 ASN A C 1
ATOM 1300 O O . ASN A 1 178 ? -12.658 -0.804 -15.188 1.00 93.06 178 ASN A O 1
ATOM 1304 N N . ILE A 1 179 ? -10.840 -1.910 -14.475 1.00 91.56 179 ILE A N 1
ATOM 1305 C CA . ILE A 1 179 ? -10.199 -0.748 -13.854 1.00 91.56 179 ILE A CA 1
ATOM 1306 C C . ILE A 1 179 ? -9.006 -0.355 -14.713 1.00 91.56 179 ILE A C 1
ATOM 1308 O O . ILE A 1 179 ? -8.075 -1.144 -14.887 1.00 91.56 179 ILE A O 1
ATOM 1312 N N . ASP A 1 180 ? -9.033 0.865 -15.247 1.00 86.94 180 ASP A N 1
ATOM 1313 C CA . ASP A 1 180 ? -7.888 1.418 -15.958 1.00 86.94 180 ASP A CA 1
ATOM 1314 C C . ASP A 1 180 ? -6.745 1.676 -14.967 1.00 86.94 180 ASP A C 1
ATOM 1316 O O . ASP A 1 180 ? -6.807 2.565 -14.110 1.00 86.94 180 ASP A O 1
ATOM 1320 N N . ARG A 1 181 ? -5.686 0.872 -15.086 1.00 81.31 181 ARG A N 1
ATOM 1321 C CA . ARG A 1 181 ? -4.507 0.942 -14.217 1.00 81.31 181 ARG A CA 1
ATOM 1322 C C . ARG A 1 181 ? -3.719 2.235 -14.393 1.00 81.31 181 ARG A C 1
ATOM 1324 O O . ARG A 1 181 ? -3.020 2.620 -13.466 1.00 81.31 181 ARG A O 1
ATOM 1331 N N . PHE A 1 182 ? -3.835 2.903 -15.540 1.00 77.44 182 PHE A N 1
ATOM 1332 C CA . PHE A 1 182 ? -3.180 4.189 -15.769 1.00 77.44 182 PHE A CA 1
ATOM 1333 C C . PHE A 1 182 ? -3.937 5.347 -15.114 1.00 77.44 182 PHE A C 1
ATOM 1335 O O . PHE A 1 182 ? -3.329 6.366 -14.809 1.00 77.44 182 PHE A O 1
ATOM 1342 N N . LEU A 1 183 ? -5.245 5.199 -14.872 1.00 80.06 183 LEU A N 1
ATOM 1343 C CA . LEU A 1 183 ? -6.036 6.181 -14.121 1.00 80.06 183 LEU A CA 1
ATOM 1344 C C . LEU A 1 183 ? -6.007 5.915 -12.610 1.00 80.06 183 LEU A C 1
ATOM 1346 O O . LEU A 1 183 ? -6.099 6.846 -11.811 1.00 80.06 183 LEU A O 1
ATOM 1350 N N . CYS A 1 184 ? -5.920 4.646 -12.206 1.00 82.75 184 CYS A N 1
ATOM 1351 C CA . CYS A 1 184 ? -6.048 4.231 -10.814 1.00 82.75 184 CYS A CA 1
ATOM 1352 C C . CYS A 1 184 ? -4.930 4.796 -9.923 1.00 82.75 184 CYS A C 1
ATOM 1354 O O . CYS A 1 184 ? -3.765 4.460 -10.084 1.00 82.75 184 CYS A O 1
ATOM 1356 N N . GLN A 1 185 ? -5.310 5.564 -8.900 1.00 78.75 185 GLN A N 1
ATOM 1357 C CA . GLN A 1 185 ? -4.395 6.088 -7.875 1.00 78.75 185 GLN A CA 1
ATOM 1358 C C . GLN A 1 185 ? -4.324 5.190 -6.623 1.00 78.75 185 GLN A C 1
ATOM 1360 O O . GLN A 1 185 ? -3.946 5.654 -5.556 1.00 78.75 185 GLN A O 1
ATOM 1365 N N . ALA A 1 186 ? -4.788 3.936 -6.715 1.00 81.62 186 ALA A N 1
ATOM 1366 C CA . ALA A 1 186 ? -4.769 2.921 -5.650 1.00 81.62 186 ALA A CA 1
ATOM 1367 C C . ALA A 1 186 ? -5.379 3.322 -4.280 1.00 81.62 186 ALA A C 1
ATOM 1369 O O . ALA A 1 186 ? -5.182 2.629 -3.288 1.00 81.62 186 ALA A O 1
ATOM 1370 N N . CYS A 1 187 ? -6.214 4.367 -4.218 1.00 77.94 187 CYS A N 1
ATOM 1371 C CA . CYS A 1 187 ? -6.747 4.931 -2.965 1.00 77.94 187 CYS A CA 1
ATOM 1372 C C . CYS A 1 187 ? -7.692 4.023 -2.149 1.00 77.94 187 CYS A C 1
ATOM 1374 O O . CYS A 1 187 ? -8.107 4.396 -1.054 1.00 77.94 187 CYS A O 1
ATOM 1376 N N . GLY A 1 188 ? -8.097 2.868 -2.683 1.00 83.56 188 GLY A N 1
ATOM 1377 C CA . GLY A 1 188 ? -8.902 1.880 -1.957 1.00 83.56 188 GLY A CA 1
ATOM 1378 C C . GLY A 1 188 ? -10.412 2.130 -1.882 1.00 83.56 188 GLY A C 1
ATOM 1379 O O . GLY A 1 188 ? -11.127 1.210 -1.500 1.00 83.56 188 GLY A O 1
ATOM 1380 N N . ILE A 1 189 ? -10.925 3.293 -2.307 1.00 85.12 189 ILE A N 1
ATOM 1381 C CA . ILE A 1 189 ? -12.365 3.629 -2.213 1.00 85.12 189 ILE A CA 1
ATOM 1382 C C . ILE A 1 189 ? -13.237 2.567 -2.897 1.00 85.12 189 ILE A C 1
ATOM 1384 O O . ILE A 1 189 ? -14.170 2.044 -2.303 1.00 85.12 189 ILE A O 1
ATOM 1388 N N . CYS A 1 190 ? -12.898 2.175 -4.127 1.00 89.25 190 CYS A N 1
ATOM 1389 C CA . CYS A 1 190 ? -13.660 1.159 -4.858 1.00 89.25 190 CYS A CA 1
ATOM 1390 C C . CYS A 1 190 ? -13.671 -0.220 -4.173 1.00 89.25 190 CYS A C 1
ATOM 1392 O O . CYS A 1 190 ? -14.655 -0.943 -4.299 1.00 89.25 190 CYS A O 1
ATOM 1394 N N . ALA A 1 191 ? -12.607 -0.574 -3.446 1.00 88.50 191 ALA A N 1
ATOM 1395 C CA . ALA A 1 191 ? -12.527 -1.819 -2.686 1.00 88.50 191 ALA A CA 1
ATOM 1396 C C . ALA A 1 191 ? -13.403 -1.787 -1.428 1.00 88.50 191 ALA A C 1
ATOM 1398 O O . ALA A 1 191 ? -13.925 -2.821 -1.014 1.00 88.50 191 ALA A O 1
ATOM 1399 N N . LEU A 1 192 ? -13.578 -0.604 -0.836 1.00 86.12 192 LEU A N 1
ATOM 1400 C CA . LEU A 1 192 ? -14.481 -0.400 0.289 1.00 86.12 192 LEU A CA 1
ATOM 1401 C C . LEU A 1 192 ? -15.950 -0.425 -0.150 1.00 86.12 192 LEU A C 1
ATOM 1403 O O . LEU A 1 192 ? -16.757 -1.123 0.446 1.00 86.12 192 LEU A O 1
ATOM 1407 N N . GLU A 1 193 ? -16.271 0.274 -1.236 1.00 88.81 193 GLU A N 1
ATOM 1408 C CA . GLU A 1 193 ? -17.637 0.415 -1.766 1.00 88.81 193 GLU A CA 1
ATOM 1409 C C . GLU A 1 193 ? -18.169 -0.853 -2.454 1.00 88.81 193 GLU A C 1
ATOM 1411 O O . GLU A 1 193 ? -19.322 -0.901 -2.890 1.00 88.81 193 GLU A O 1
ATOM 1416 N N . CYS A 1 194 ? -17.331 -1.883 -2.613 1.00 91.19 194 CYS A N 1
ATOM 1417 C CA . CYS A 1 194 ? -17.719 -3.133 -3.247 1.00 91.19 194 CYS A CA 1
ATOM 1418 C C . CYS A 1 194 ? -18.501 -4.020 -2.258 1.00 91.19 194 CYS A C 1
ATOM 1420 O O . CYS A 1 194 ? -17.882 -4.645 -1.395 1.00 91.19 194 CYS A O 1
ATOM 1422 N N . PRO A 1 195 ? -19.830 -4.183 -2.418 1.00 90.94 195 PRO A N 1
ATOM 1423 C CA . PRO A 1 195 ? -20.655 -4.900 -1.439 1.00 90.94 195 PRO A CA 1
ATOM 1424 C C . PRO A 1 195 ? -20.325 -6.397 -1.361 1.00 90.94 195 PRO A C 1
ATOM 1426 O O . PRO A 1 195 ? -20.509 -7.033 -0.331 1.00 90.94 195 PRO A O 1
ATOM 1429 N N . VAL A 1 196 ? -19.807 -6.960 -2.455 1.00 92.31 196 VAL A N 1
ATOM 1430 C CA . VAL A 1 196 ? -19.411 -8.374 -2.571 1.00 92.31 196 VAL A CA 1
ATOM 1431 C C . VAL A 1 196 ? -17.903 -8.582 -2.421 1.00 92.31 196 VAL A C 1
ATOM 1433 O O . VAL A 1 196 ? -17.407 -9.685 -2.645 1.00 92.31 196 VAL A O 1
ATOM 1436 N N . GLN A 1 197 ? -17.166 -7.520 -2.067 1.00 88.44 197 GLN A N 1
ATOM 1437 C CA . GLN A 1 197 ? -15.717 -7.546 -1.840 1.00 88.44 197 GLN A CA 1
ATOM 1438 C C . GLN A 1 197 ? -14.933 -8.193 -2.996 1.00 88.44 197 GLN A C 1
ATOM 1440 O O . GLN A 1 197 ? -13.989 -8.954 -2.796 1.00 88.44 197 GLN A O 1
ATOM 1445 N N . ALA A 1 198 ? -15.345 -7.902 -4.229 1.00 92.25 198 ALA A N 1
ATOM 1446 C CA . ALA A 1 198 ? -14.717 -8.411 -5.443 1.00 92.25 198 ALA A CA 1
ATOM 1447 C C . ALA A 1 198 ? -13.513 -7.569 -5.900 1.00 92.25 198 ALA A C 1
ATOM 1449 O O . ALA A 1 198 ? -12.969 -7.846 -6.963 1.00 92.25 198 ALA A O 1
ATOM 1450 N N . ILE A 1 199 ? -13.127 -6.522 -5.166 1.00 90.94 199 ILE A N 1
ATOM 1451 C CA . ILE A 1 199 ? -12.058 -5.600 -5.563 1.00 90.94 199 ILE A CA 1
ATOM 1452 C C . ILE A 1 199 ? -10.941 -5.624 -4.519 1.00 90.94 199 ILE A C 1
ATOM 1454 O O . ILE A 1 199 ? -11.186 -5.342 -3.347 1.00 90.94 199 ILE A O 1
ATOM 1458 N N . ASP A 1 200 ? -9.717 -5.901 -4.968 1.00 87.38 200 ASP A N 1
ATOM 1459 C CA . ASP A 1 200 ? -8.501 -5.903 -4.148 1.00 87.38 200 ASP A CA 1
ATOM 1460 C C . ASP A 1 200 ? -7.544 -4.776 -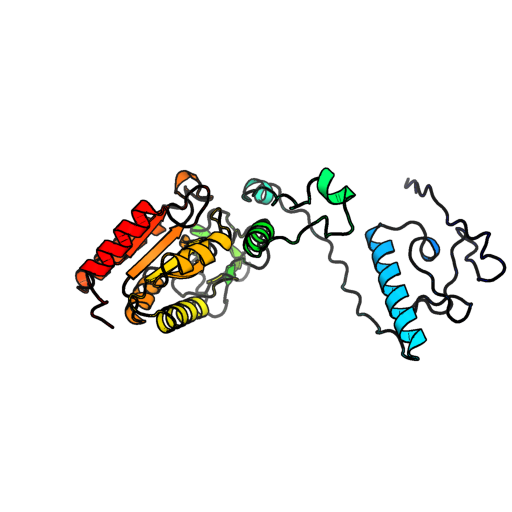4.553 1.00 87.38 200 ASP A C 1
ATOM 1462 O O . ASP A 1 200 ? -7.518 -4.352 -5.710 1.00 87.38 200 ASP A O 1
ATOM 1466 N N . ILE A 1 201 ? -6.727 -4.325 -3.595 1.00 83.50 201 ILE A N 1
ATOM 1467 C CA . ILE A 1 201 ? -5.639 -3.351 -3.783 1.00 83.50 201 ILE A CA 1
ATOM 1468 C C . ILE A 1 201 ? -4.304 -4.081 -3.624 1.00 83.50 201 ILE A C 1
ATOM 1470 O O . ILE A 1 201 ? -4.134 -4.828 -2.660 1.00 83.50 201 ILE A O 1
ATOM 1474 N N . GLY A 1 202 ? -3.353 -3.858 -4.537 1.00 76.62 202 GLY A N 1
ATOM 1475 C CA . GLY A 1 202 ? -2.145 -4.684 -4.672 1.00 76.62 202 GLY A CA 1
ATOM 1476 C C . GLY A 1 202 ? -1.308 -4.853 -3.394 1.00 76.62 202 GLY A C 1
ATOM 1477 O O . GLY A 1 202 ? -0.870 -5.966 -3.108 1.00 76.62 202 GLY A O 1
ATOM 1478 N N . LEU A 1 203 ? -1.119 -3.792 -2.597 1.00 68.31 203 LEU A N 1
ATOM 1479 C CA . LEU A 1 203 ? -0.348 -3.873 -1.342 1.00 68.31 203 LEU A CA 1
ATOM 1480 C C . LEU A 1 203 ? -1.109 -4.549 -0.192 1.00 68.31 203 LEU A C 1
ATOM 1482 O O . LEU A 1 203 ? -0.495 -5.209 0.645 1.00 68.31 203 LEU A O 1
ATOM 1486 N N . HIS A 1 204 ? -2.438 -4.412 -0.152 1.00 70.50 204 HIS A N 1
ATOM 1487 C CA . HIS A 1 204 ? -3.263 -4.882 0.967 1.00 70.50 204 HIS A CA 1
ATOM 1488 C C . HIS A 1 204 ? -4.546 -5.575 0.486 1.00 70.50 204 HIS A C 1
ATOM 1490 O O . HIS A 1 204 ? -5.653 -5.054 0.694 1.00 70.50 204 HIS A O 1
ATOM 1496 N N . PRO A 1 205 ? -4.433 -6.767 -0.135 1.00 74.94 205 PRO A N 1
ATOM 1497 C CA . PRO A 1 205 ? -5.594 -7.615 -0.383 1.00 74.94 205 PRO A CA 1
ATOM 1498 C C . PRO A 1 205 ? -6.352 -7.863 0.926 1.00 74.94 205 PRO A C 1
ATOM 1500 O O . PRO A 1 205 ? -5.715 -8.068 1.966 1.00 74.94 205 PRO A O 1
ATOM 1503 N N . ARG A 1 206 ? -7.694 -7.870 0.901 1.00 68.50 206 ARG A N 1
ATOM 1504 C CA . ARG A 1 206 ? -8.528 -7.946 2.129 1.00 68.50 206 ARG A CA 1
ATOM 1505 C C . ARG A 1 206 ? -8.101 -9.088 3.063 1.00 68.50 206 ARG A C 1
ATOM 1507 O O . ARG A 1 206 ? -7.888 -8.862 4.250 1.00 68.50 206 ARG A O 1
ATOM 1514 N N . GLY A 1 207 ? -7.880 -10.284 2.514 1.00 71.56 207 GLY A N 1
ATOM 1515 C CA . GLY A 1 207 ? -7.475 -11.459 3.298 1.00 71.56 207 GLY A CA 1
ATOM 1516 C C . GLY A 1 207 ? -6.102 -11.338 3.974 1.00 71.56 207 GLY A C 1
ATOM 1517 O O . GLY A 1 207 ? -5.887 -11.935 5.026 1.00 71.56 207 GLY A O 1
ATOM 1518 N N . LYS A 1 208 ? -5.181 -10.543 3.415 1.00 81.12 208 LYS A N 1
ATOM 1519 C CA . LYS A 1 208 ? -3.846 -10.345 3.997 1.00 81.12 208 LYS A CA 1
ATOM 1520 C C . LYS A 1 208 ? -3.858 -9.347 5.151 1.00 81.12 208 LYS A C 1
ATOM 1522 O O . LYS A 1 208 ? -3.113 -9.546 6.104 1.00 81.12 208 LYS A O 1
ATOM 1527 N N . LEU A 1 209 ? -4.710 -8.319 5.101 1.00 84.56 209 LEU A N 1
ATOM 1528 C CA . LEU A 1 209 ? -4.787 -7.318 6.170 1.00 84.56 209 LEU A CA 1
ATOM 1529 C C . LEU A 1 209 ? -5.241 -7.947 7.496 1.00 84.56 209 LEU A C 1
ATOM 1531 O O . LEU A 1 209 ? -4.606 -7.736 8.522 1.00 84.56 209 LEU A O 1
ATOM 1535 N N . GLY A 1 210 ? -6.254 -8.819 7.466 1.00 87.38 210 GLY A N 1
ATOM 1536 C CA . GLY A 1 210 ? -6.680 -9.568 8.656 1.00 87.38 210 GLY A CA 1
ATOM 1537 C C . GLY A 1 210 ? -5.575 -10.453 9.250 1.00 87.38 210 GLY A C 1
ATOM 1538 O O . GLY A 1 210 ? -5.422 -10.528 10.467 1.00 87.38 210 GLY A O 1
ATOM 1539 N N . GLN A 1 211 ? -4.754 -11.089 8.406 1.00 89.31 211 GLN A N 1
ATOM 1540 C CA . GLN A 1 211 ? -3.590 -11.861 8.863 1.00 89.31 211 GLN A CA 1
ATOM 1541 C C . GLN A 1 211 ? -2.510 -10.962 9.480 1.00 89.31 211 GLN A C 1
ATOM 1543 O O . GLN A 1 211 ? -1.911 -11.336 10.486 1.00 89.31 211 GLN A O 1
ATOM 1548 N N . GLN A 1 212 ? -2.277 -9.778 8.902 1.00 90.06 212 GLN A N 1
ATOM 1549 C CA . GLN A 1 212 ? -1.348 -8.785 9.448 1.00 90.06 212 GLN A CA 1
ATOM 1550 C C . GLN A 1 212 ? -1.799 -8.298 10.824 1.00 90.06 212 GLN A C 1
ATOM 1552 O O . GLN A 1 212 ? -0.967 -8.240 11.719 1.00 90.06 212 GLN A O 1
ATOM 1557 N N . ILE A 1 213 ? -3.097 -8.040 11.013 1.00 92.56 213 ILE A N 1
ATOM 1558 C CA . ILE A 1 213 ? -3.680 -7.656 12.307 1.00 92.56 213 ILE A CA 1
ATOM 1559 C C . ILE A 1 213 ? -3.432 -8.745 13.355 1.00 92.56 213 ILE A C 1
ATOM 1561 O O . ILE A 1 213 ? -2.844 -8.472 14.396 1.00 92.56 213 ILE A O 1
ATOM 1565 N N . LYS A 1 214 ? -3.796 -10.000 13.060 1.00 92.38 214 LYS A N 1
ATOM 1566 C CA . LYS A 1 214 ? -3.589 -11.120 13.996 1.00 92.38 214 LYS A CA 1
ATOM 1567 C C . LYS A 1 214 ? -2.116 -11.304 14.358 1.00 92.38 214 LYS A C 1
ATOM 1569 O O . LYS A 1 214 ? -1.782 -11.475 15.526 1.00 92.38 214 LYS A O 1
ATOM 1574 N N . LYS A 1 215 ? -1.230 -11.229 13.360 1.00 92.12 215 LYS A N 1
ATOM 1575 C CA . LYS A 1 215 ? 0.217 -11.311 13.576 1.00 92.12 215 LYS A CA 1
ATOM 1576 C C . LYS A 1 215 ? 0.718 -10.153 14.441 1.00 92.12 215 LYS A C 1
ATOM 1578 O O . LYS A 1 215 ? 1.477 -10.396 15.371 1.00 92.12 215 LYS A O 1
ATOM 1583 N N . ALA A 1 216 ? 0.287 -8.928 14.144 1.00 90.12 216 ALA A N 1
ATOM 1584 C CA . ALA A 1 216 ? 0.661 -7.724 14.875 1.00 90.12 216 ALA A CA 1
ATOM 1585 C C . ALA A 1 216 ? 0.309 -7.850 16.362 1.00 90.12 216 ALA A C 1
ATOM 1587 O O . ALA A 1 216 ? 1.195 -7.693 17.193 1.00 90.12 216 ALA A O 1
ATOM 1588 N N . VAL A 1 217 ? -0.928 -8.245 16.680 1.00 92.62 217 VAL A N 1
ATOM 1589 C CA . VAL A 1 217 ? -1.372 -8.431 18.070 1.00 92.62 217 VAL A CA 1
ATOM 1590 C C . VAL A 1 217 ? -0.628 -9.577 18.761 1.00 92.62 217 VAL A C 1
ATOM 1592 O O . VAL A 1 217 ? -0.196 -9.424 19.897 1.00 92.62 217 VAL A O 1
ATOM 1595 N N . SER A 1 218 ? -0.393 -10.703 18.074 1.00 90.19 218 SER A N 1
ATOM 1596 C CA . SER A 1 218 ? 0.323 -11.852 18.663 1.00 90.19 218 SER A CA 1
ATOM 1597 C C . SER A 1 218 ? 1.781 -11.566 19.044 1.00 90.19 218 SER A C 1
ATOM 1599 O O . SER A 1 218 ? 2.364 -12.307 19.829 1.00 90.19 218 SER A O 1
ATOM 1601 N N . MET A 1 219 ? 2.377 -10.524 18.460 1.00 85.75 219 MET A N 1
ATOM 1602 C CA . MET A 1 219 ? 3.757 -10.112 18.721 1.00 85.75 219 MET A CA 1
ATOM 1603 C C . MET A 1 219 ? 3.855 -8.981 19.754 1.00 85.75 219 MET A C 1
ATOM 1605 O O . MET A 1 219 ? 4.967 -8.575 20.084 1.00 85.75 219 MET A O 1
ATOM 1609 N N . SER A 1 220 ? 2.728 -8.446 20.230 1.00 84.25 220 SER A N 1
ATOM 1610 C CA . SER A 1 220 ? 2.701 -7.371 21.222 1.00 84.25 220 SER A CA 1
ATOM 1611 C C . SER A 1 220 ? 2.856 -7.927 22.638 1.00 84.25 220 SER A C 1
ATOM 1613 O O . SER A 1 220 ? 2.123 -8.825 23.051 1.00 84.25 220 SER A O 1
ATOM 1615 N N . GLU A 1 221 ? 3.776 -7.350 23.410 1.00 77.56 221 GLU A N 1
ATOM 1616 C CA . GLU A 1 221 ? 3.925 -7.617 24.843 1.00 77.56 221 GLU A CA 1
ATOM 1617 C C . GLU A 1 221 ? 3.260 -6.495 25.656 1.00 77.56 221 GLU A C 1
ATOM 1619 O O . GLU A 1 221 ? 3.456 -5.313 25.379 1.00 77.56 221 GLU A O 1
ATOM 1624 N N . GLY A 1 222 ? 2.460 -6.855 26.664 1.00 85.50 222 GLY A N 1
ATOM 1625 C CA . GLY A 1 222 ? 1.708 -5.884 27.467 1.00 85.50 222 GLY A CA 1
ATOM 1626 C C . GLY A 1 222 ? 0.491 -5.317 26.729 1.00 85.50 222 GLY A C 1
ATOM 1627 O O . GLY A 1 222 ? -0.350 -6.090 26.259 1.00 85.50 222 GLY A O 1
ATOM 1628 N N . THR A 1 223 ? 0.387 -3.985 26.677 1.00 90.56 223 THR A N 1
ATOM 1629 C CA . THR A 1 223 ? -0.694 -3.256 25.996 1.00 90.56 223 THR A CA 1
ATOM 1630 C C . THR A 1 223 ? -0.521 -3.352 24.482 1.00 90.56 223 THR A C 1
ATOM 1632 O O . THR A 1 223 ? 0.430 -2.801 23.934 1.00 90.56 223 THR A O 1
ATOM 1635 N N . ALA A 1 224 ? -1.439 -4.024 23.793 1.00 94.94 224 ALA A N 1
ATOM 1636 C CA . ALA A 1 224 ? -1.407 -4.215 22.349 1.00 94.94 224 ALA A CA 1
ATOM 1637 C C . ALA A 1 224 ? -2.235 -3.141 21.632 1.00 94.94 224 ALA A C 1
ATOM 1639 O O . ALA A 1 224 ? -3.462 -3.161 21.667 1.00 94.94 224 ALA A O 1
ATOM 1640 N N . VAL A 1 225 ? -1.583 -2.217 20.932 1.00 96.12 225 VAL A N 1
ATOM 1641 C CA . VAL A 1 225 ? -2.254 -1.165 20.156 1.00 96.12 225 VAL A CA 1
ATOM 1642 C C . VAL A 1 225 ? -1.997 -1.385 18.673 1.00 96.12 225 VAL A C 1
ATOM 1644 O O . VAL A 1 225 ? -0.861 -1.294 18.220 1.00 96.12 225 VAL A O 1
ATOM 1647 N N . VAL A 1 226 ? -3.037 -1.650 17.883 1.00 96.31 226 VAL A N 1
ATOM 1648 C CA . VAL A 1 226 ? -2.892 -1.776 16.423 1.00 96.31 226 VAL A CA 1
ATOM 1649 C C . VAL A 1 226 ? -2.975 -0.393 15.787 1.00 96.31 226 VAL A C 1
ATOM 1651 O O . VAL A 1 226 ? -3.991 0.286 15.909 1.00 96.31 226 VAL A O 1
ATOM 1654 N N . GLY A 1 227 ? -1.923 0.030 15.087 1.00 93.69 227 GLY A N 1
ATOM 1655 C CA . GLY A 1 227 ? -1.898 1.320 14.394 1.00 93.69 227 GLY A CA 1
ATOM 1656 C C . GLY A 1 227 ? -1.935 1.162 12.879 1.00 93.69 227 GLY A C 1
ATOM 1657 O O . GLY A 1 227 ? -1.021 0.571 12.316 1.00 93.69 227 GLY A O 1
ATOM 1658 N N . PHE A 1 228 ? -2.948 1.702 12.203 1.00 91.06 228 PHE A N 1
ATOM 1659 C CA . PHE A 1 228 ? -2.971 1.794 10.741 1.00 91.06 228 PHE A CA 1
ATOM 1660 C C . PHE A 1 228 ? -2.371 3.124 10.286 1.00 91.06 228 PHE A C 1
ATOM 1662 O O . PHE A 1 228 ? -2.879 4.184 10.643 1.00 91.06 228 PHE A O 1
ATOM 1669 N N . PHE A 1 229 ? -1.323 3.070 9.469 1.00 85.94 229 PHE A N 1
ATOM 1670 C CA . PHE A 1 229 ? -0.573 4.253 9.039 1.00 85.94 229 PHE A CA 1
ATOM 1671 C C . PHE A 1 229 ? -0.613 4.410 7.522 1.00 85.94 229 PHE A C 1
ATOM 1673 O O . PHE A 1 229 ? -0.341 3.460 6.790 1.00 85.94 229 PHE A O 1
ATOM 1680 N N . ASP A 1 230 ? -0.950 5.605 7.045 1.00 80.62 230 ASP A N 1
ATOM 1681 C CA . ASP A 1 230 ? -1.047 5.896 5.615 1.00 80.62 230 ASP A CA 1
ATOM 1682 C C . ASP A 1 230 ? 0.334 6.011 4.939 1.00 80.62 230 ASP A C 1
ATOM 1684 O O . ASP A 1 230 ? 1.142 6.859 5.313 1.00 80.62 230 ASP A O 1
ATOM 1688 N N . TYR A 1 231 ? 0.595 5.215 3.896 1.00 73.94 231 TYR A N 1
ATOM 1689 C CA . TYR A 1 231 ? 1.780 5.373 3.042 1.00 73.94 231 TYR A CA 1
ATOM 1690 C C . TYR A 1 231 ? 1.764 6.684 2.245 1.00 73.94 231 TYR A C 1
ATOM 1692 O O . TYR A 1 231 ? 2.823 7.146 1.845 1.00 73.94 231 TYR A O 1
ATOM 1700 N N . GLN A 1 232 ? 0.598 7.281 1.973 1.00 63.75 232 GLN A N 1
ATOM 1701 C CA . GLN A 1 232 ? 0.502 8.559 1.254 1.00 63.75 232 GLN A CA 1
ATOM 1702 C C . GLN A 1 232 ? 0.873 9.763 2.133 1.00 63.75 232 GLN A C 1
ATOM 1704 O O . GLN A 1 232 ? 1.005 10.876 1.620 1.00 63.75 232 GLN A O 1
ATOM 1709 N N . GLY A 1 233 ? 1.026 9.559 3.445 1.00 61.88 233 GLY A N 1
ATOM 1710 C CA . GLY A 1 233 ? 1.575 10.560 4.353 1.00 61.88 233 GLY A CA 1
ATOM 1711 C C . GLY A 1 233 ? 3.077 10.775 4.141 1.00 61.88 233 GLY A C 1
ATOM 1712 O O . GLY A 1 233 ? 3.765 9.956 3.534 1.00 61.88 233 GLY A O 1
ATOM 1713 N N . SER A 1 234 ? 3.603 11.886 4.660 1.00 55.28 234 SER A N 1
ATOM 1714 C CA . SER A 1 234 ? 5.043 12.176 4.683 1.00 55.28 234 SER A CA 1
ATOM 1715 C C . SER A 1 234 ? 5.753 11.269 5.697 1.00 55.28 234 SER A C 1
ATOM 1717 O O . SER A 1 234 ? 6.156 11.712 6.765 1.00 55.28 234 SER A O 1
ATOM 1719 N N . PHE A 1 235 ? 5.866 9.979 5.389 1.00 58.59 235 PHE A N 1
ATOM 1720 C CA . PHE A 1 235 ? 6.404 8.974 6.303 1.00 58.59 235 PHE A CA 1
ATOM 1721 C C . PHE A 1 235 ? 7.860 8.646 6.015 1.00 58.59 235 PHE A C 1
ATOM 1723 O O . PHE A 1 235 ? 8.157 8.320 4.870 1.00 58.59 235 PHE A O 1
ATOM 1730 N N . GLY A 1 236 ? 8.729 8.587 7.027 1.00 53.66 236 GLY A N 1
ATOM 1731 C CA . GLY A 1 236 ? 9.954 7.795 6.943 1.00 53.66 236 GLY A CA 1
ATOM 1732 C C . GLY A 1 236 ? 9.943 6.591 7.899 1.00 53.66 236 GLY A C 1
ATOM 1733 O O . GLY A 1 236 ? 9.645 6.751 9.064 1.00 53.66 236 GLY A O 1
ATOM 1734 N N . HIS A 1 237 ? 10.318 5.380 7.471 1.00 46.91 237 HIS A N 1
ATOM 1735 C CA . HIS A 1 237 ? 10.736 4.222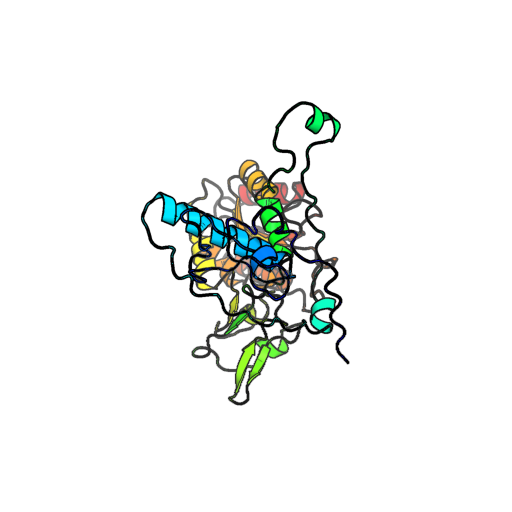 8.311 1.00 46.91 237 HIS A CA 1
ATOM 1736 C C . HIS A 1 237 ? 11.552 4.543 9.589 1.00 46.91 237 HIS A C 1
ATOM 1738 O O . HIS A 1 237 ? 11.423 3.799 10.569 1.00 46.91 237 HIS A O 1
ATOM 1744 N N . GLY A 1 238 ? 12.332 5.634 9.639 1.00 54.09 238 GLY A N 1
ATOM 1745 C CA . GLY A 1 238 ? 12.914 6.150 10.883 1.00 54.09 238 GLY A CA 1
ATOM 1746 C C . GLY A 1 238 ? 11.849 6.381 11.959 1.00 54.09 238 GLY A C 1
ATOM 1747 O O . GLY A 1 238 ? 12.060 6.029 13.117 1.00 54.09 238 GLY A O 1
ATOM 1748 N N . ASP A 1 239 ? 10.664 6.828 11.560 1.00 70.12 239 ASP A N 1
ATOM 1749 C CA . ASP A 1 239 ? 9.521 7.106 12.419 1.00 70.12 239 ASP A CA 1
ATOM 1750 C C . ASP A 1 239 ? 8.827 5.826 12.903 1.00 70.12 239 ASP A C 1
ATOM 1752 O O . ASP A 1 239 ? 8.480 5.764 14.072 1.00 70.12 239 ASP A O 1
ATOM 1756 N N . VAL A 1 240 ? 8.669 4.763 12.090 1.00 77.31 240 VAL A N 1
ATOM 1757 C CA . VAL A 1 240 ? 8.091 3.481 12.585 1.00 77.31 240 VAL A CA 1
ATOM 1758 C C . VAL A 1 240 ? 9.021 2.840 13.611 1.00 77.31 240 VAL A C 1
ATOM 1760 O O . VAL A 1 240 ? 8.572 2.358 14.652 1.00 77.31 240 VAL A O 1
ATOM 1763 N N . SER A 1 241 ? 10.321 2.817 13.320 1.00 76.62 241 SER A N 1
ATOM 1764 C CA . SER A 1 241 ? 11.314 2.247 14.230 1.00 76.62 241 SER A CA 1
ATOM 1765 C C . SER A 1 241 ? 11.421 3.067 15.517 1.00 76.62 241 SER A C 1
ATOM 1767 O O . SER A 1 241 ? 11.536 2.486 16.595 1.00 76.62 241 SER A O 1
ATOM 1769 N N . SER A 1 242 ? 11.354 4.397 15.422 1.00 80.69 242 SER A N 1
ATOM 1770 C CA . SER A 1 242 ? 11.357 5.291 16.588 1.00 80.69 242 SER A CA 1
ATOM 1771 C C . SER A 1 242 ? 10.067 5.165 17.396 1.00 80.69 242 SER A C 1
ATOM 1773 O O . SER A 1 242 ? 10.143 4.973 18.605 1.00 80.69 242 SER A O 1
ATOM 1775 N N . LEU A 1 243 ? 8.907 5.121 16.732 1.00 84.00 243 LEU A N 1
ATOM 1776 C CA . LEU A 1 243 ? 7.603 4.880 17.350 1.00 84.00 243 LEU A CA 1
ATOM 1777 C C . LEU A 1 243 ? 7.602 3.571 18.138 1.00 84.00 243 LEU A C 1
ATOM 1779 O O . LEU A 1 243 ? 7.203 3.564 19.292 1.00 84.00 243 LEU A O 1
ATOM 1783 N N . LYS A 1 244 ? 8.102 2.473 17.558 1.00 83.94 244 LYS A N 1
ATOM 1784 C CA . LYS A 1 244 ? 8.207 1.186 18.266 1.00 83.94 244 LYS A CA 1
ATOM 1785 C C . LYS A 1 244 ? 9.164 1.232 19.455 1.00 83.94 244 LYS A C 1
ATOM 1787 O O . LYS A 1 244 ? 8.916 0.563 20.450 1.00 83.94 244 LYS A O 1
ATOM 1792 N N . LYS A 1 245 ? 10.271 1.975 19.354 1.00 85.19 245 LYS A N 1
ATOM 1793 C CA . LYS A 1 245 ? 11.218 2.138 20.469 1.00 85.19 245 LYS A CA 1
ATOM 1794 C C . LYS A 1 245 ? 10.603 2.938 21.616 1.00 85.19 245 LYS A C 1
ATOM 1796 O O . LYS A 1 245 ? 10.817 2.586 22.769 1.00 85.19 245 LYS A O 1
ATOM 1801 N N . GLN A 1 246 ? 9.866 3.997 21.295 1.00 87.12 246 GLN A N 1
ATOM 1802 C CA . GLN A 1 246 ? 9.232 4.881 22.273 1.00 87.12 246 GLN A CA 1
ATOM 1803 C C . GLN A 1 246 ? 7.959 4.255 22.864 1.00 87.12 246 GLN A C 1
ATOM 1805 O O . GLN A 1 246 ? 7.715 4.365 24.061 1.00 87.12 246 GLN A O 1
ATOM 1810 N N . TYR A 1 247 ? 7.193 3.535 22.042 1.00 88.62 247 TYR A N 1
ATOM 1811 C CA . TYR A 1 247 ? 5.922 2.901 22.384 1.00 88.62 247 TYR A CA 1
ATOM 1812 C C . TYR A 1 247 ? 5.910 1.433 21.914 1.00 88.62 247 TYR A C 1
ATOM 1814 O O . TYR A 1 247 ? 5.311 1.109 20.883 1.00 88.62 247 TYR A O 1
ATOM 1822 N N . PRO A 1 248 ? 6.538 0.509 22.665 1.00 87.56 248 PRO A N 1
ATOM 1823 C CA . PRO A 1 248 ? 6.665 -0.900 22.268 1.00 87.56 248 PRO A CA 1
ATOM 1824 C C . PRO A 1 248 ? 5.324 -1.638 22.139 1.00 87.56 248 PRO A C 1
ATOM 1826 O O . PRO A 1 248 ? 5.238 -2.629 21.417 1.00 87.56 248 PRO A O 1
ATOM 1829 N N . GLY A 1 249 ? 4.269 -1.137 22.789 1.00 89.75 249 GLY A N 1
ATOM 1830 C CA . GLY A 1 249 ? 2.911 -1.671 22.671 1.00 89.75 249 GLY A CA 1
ATOM 1831 C C . GLY A 1 249 ? 2.225 -1.378 21.331 1.00 89.75 249 GLY A C 1
ATOM 1832 O O . GLY A 1 249 ? 1.249 -2.044 20.984 1.00 89.75 249 GLY A O 1
ATOM 1833 N N . ILE A 1 250 ? 2.725 -0.411 20.549 1.00 91.81 250 ILE A N 1
ATOM 1834 C CA . ILE A 1 250 ? 2.139 -0.056 19.254 1.00 91.81 250 ILE A CA 1
ATOM 1835 C C . ILE A 1 250 ? 2.681 -0.976 18.158 1.00 91.81 250 ILE A C 1
ATOM 1837 O O . ILE A 1 250 ? 3.875 -1.002 17.850 1.00 91.81 250 ILE A O 1
ATOM 1841 N N . ALA A 1 251 ? 1.770 -1.690 17.504 1.00 91.44 251 ALA A N 1
ATOM 1842 C CA . ALA A 1 251 ? 2.023 -2.533 16.353 1.00 91.44 251 ALA A CA 1
ATOM 1843 C C . ALA A 1 251 ? 1.565 -1.823 15.057 1.00 91.44 251 ALA A C 1
ATOM 1845 O O . ALA A 1 251 ? 0.377 -1.840 14.722 1.00 91.44 251 ALA A O 1
ATOM 1846 N N . PRO A 1 252 ? 2.488 -1.182 14.314 1.00 88.94 252 PRO A N 1
ATOM 1847 C CA . PRO A 1 252 ? 2.167 -0.451 13.098 1.00 88.94 252 PRO A CA 1
ATOM 1848 C C . PRO A 1 252 ? 1.917 -1.385 11.911 1.00 88.94 252 PRO A C 1
ATOM 1850 O O . PRO A 1 252 ? 2.714 -2.277 11.609 1.00 88.94 252 PRO A O 1
ATOM 1853 N N . ILE A 1 253 ? 0.827 -1.118 11.201 1.00 88.38 253 ILE A N 1
ATOM 1854 C CA . ILE A 1 253 ? 0.430 -1.718 9.934 1.00 88.38 253 ILE A CA 1
ATOM 1855 C C . ILE A 1 253 ? 0.315 -0.585 8.920 1.00 88.38 253 ILE A C 1
ATOM 1857 O O . ILE A 1 253 ? -0.600 0.237 8.969 1.00 88.38 253 ILE A O 1
ATOM 1861 N N . MET A 1 254 ? 1.253 -0.543 7.982 1.00 82.69 254 MET A N 1
ATOM 1862 C CA . MET A 1 254 ? 1.197 0.430 6.900 1.00 82.69 254 MET A CA 1
ATOM 1863 C C . MET A 1 254 ? 0.087 0.050 5.917 1.00 82.69 254 MET A C 1
ATOM 1865 O O . MET A 1 254 ? -0.067 -1.125 5.590 1.00 82.69 254 MET A O 1
ATOM 1869 N N . VAL A 1 255 ? -0.669 1.035 5.440 1.00 81.44 255 VAL A N 1
ATOM 1870 C CA . VAL A 1 255 ? -1.720 0.892 4.427 1.00 81.44 255 VAL A CA 1
ATOM 1871 C C . VAL A 1 255 ? -1.584 1.992 3.382 1.00 81.44 255 VAL A C 1
ATOM 1873 O O . VAL A 1 255 ? -1.233 3.115 3.705 1.00 81.44 255 VAL A O 1
ATOM 1876 N N . PHE A 1 256 ? -1.892 1.716 2.113 1.00 75.94 256 PHE A N 1
ATOM 1877 C CA . PHE A 1 256 ? -1.756 2.715 1.031 1.00 75.94 256 PHE A CA 1
ATOM 1878 C C . PHE A 1 256 ? -2.739 3.904 1.121 1.00 75.94 256 PHE A C 1
ATOM 1880 O O . PHE A 1 256 ? -2.767 4.777 0.266 1.00 75.94 256 PHE A O 1
ATOM 1887 N N . GLY A 1 257 ? -3.615 3.904 2.115 1.00 78.44 257 GLY A N 1
ATOM 1888 C CA . GLY A 1 257 ? -4.621 4.931 2.302 1.00 78.44 257 GLY A CA 1
ATOM 1889 C C . GLY A 1 257 ? -5.573 4.515 3.403 1.00 78.44 257 GLY A C 1
ATOM 1890 O O . GLY A 1 257 ? -6.157 3.428 3.325 1.00 78.44 257 GLY A O 1
ATOM 1891 N N . LEU A 1 258 ? -5.809 5.384 4.388 1.00 82.38 258 LEU A N 1
ATOM 1892 C CA . LEU A 1 258 ? -6.765 5.076 5.463 1.00 82.38 258 LEU A CA 1
ATOM 1893 C C . LEU A 1 258 ? -8.185 4.827 4.941 1.00 82.38 258 LEU A C 1
ATOM 1895 O O . LEU A 1 258 ? -8.969 4.112 5.557 1.00 82.38 258 LEU A O 1
ATOM 1899 N N . ARG A 1 259 ? -8.509 5.349 3.752 1.00 80.81 259 ARG A N 1
ATOM 1900 C CA . ARG A 1 259 ? -9.781 5.106 3.056 1.00 80.81 259 ARG A CA 1
ATOM 1901 C C . ARG A 1 259 ? -10.076 3.629 2.816 1.00 80.81 259 ARG A C 1
ATOM 1903 O O . ARG A 1 259 ? -11.241 3.292 2.637 1.00 80.81 259 ARG A O 1
ATOM 1910 N N . ARG A 1 260 ? -9.061 2.763 2.809 1.00 81.00 260 ARG A N 1
ATOM 1911 C CA . ARG A 1 260 ? -9.243 1.317 2.687 1.00 81.00 260 ARG A CA 1
ATOM 1912 C C . ARG A 1 260 ? -9.618 0.652 4.012 1.00 81.00 260 ARG A C 1
ATOM 1914 O O . ARG A 1 260 ? -10.242 -0.404 3.952 1.00 81.00 260 ARG A O 1
ATOM 1921 N N . VAL A 1 261 ? -9.249 1.232 5.153 1.00 86.88 261 VAL A N 1
ATOM 1922 C CA . VAL A 1 261 ? -9.545 0.667 6.475 1.00 86.88 261 VAL A CA 1
ATOM 1923 C C . VAL A 1 261 ? -11.047 0.767 6.722 1.00 86.88 261 VAL A C 1
ATOM 1925 O O . VAL A 1 261 ? -11.637 1.854 6.717 1.00 86.88 261 VAL A O 1
ATOM 1928 N N . ASP A 1 262 ? -11.664 -0.399 6.861 1.00 86.94 262 ASP A N 1
ATOM 1929 C CA . ASP A 1 262 ? -13.094 -0.564 7.086 1.00 86.94 262 ASP A CA 1
ATOM 1930 C C . ASP A 1 262 ? -13.385 -0.709 8.587 1.00 86.94 262 ASP A C 1
ATOM 1932 O O . ASP A 1 262 ? -12.507 -1.073 9.373 1.00 86.94 262 ASP A O 1
ATOM 1936 N N . THR A 1 263 ? -14.633 -0.497 8.998 1.00 90.25 263 THR A N 1
ATOM 1937 C CA . THR A 1 263 ? -15.062 -0.746 10.383 1.00 90.25 263 THR A CA 1
ATOM 1938 C C . THR A 1 263 ? -14.797 -2.199 10.785 1.00 90.25 263 THR A C 1
ATOM 1940 O O . THR A 1 263 ? -14.381 -2.456 11.911 1.00 90.25 263 THR A O 1
ATOM 1943 N N . SER A 1 264 ? -14.936 -3.153 9.856 1.00 89.88 264 SER A N 1
ATOM 1944 C CA . SER A 1 264 ? -14.600 -4.558 10.114 1.00 89.88 264 SER A CA 1
ATOM 1945 C C . SER A 1 264 ? -13.123 -4.775 10.441 1.00 89.88 264 SER A C 1
ATOM 1947 O O . SER A 1 264 ? -12.810 -5.639 11.247 1.00 89.88 264 SER A O 1
ATOM 1949 N N . ASP A 1 265 ? -12.208 -4.013 9.832 1.00 91.50 265 ASP A N 1
ATOM 1950 C CA . ASP A 1 265 ? -10.770 -4.154 10.097 1.00 91.50 265 ASP A CA 1
ATOM 1951 C C . ASP A 1 265 ? -10.442 -3.716 11.538 1.00 91.50 265 ASP A C 1
ATOM 1953 O O . ASP A 1 265 ? -9.648 -4.366 12.215 1.00 91.50 265 ASP A O 1
ATOM 1957 N N . VAL A 1 266 ? -11.120 -2.673 12.035 1.00 94.62 266 VAL A N 1
ATOM 1958 C CA . VAL A 1 266 ? -11.026 -2.216 13.432 1.00 94.62 266 VAL A CA 1
ATOM 1959 C C . VAL A 1 266 ? -11.590 -3.260 14.397 1.00 94.62 266 VAL A C 1
ATOM 1961 O O . VAL A 1 266 ? -10.927 -3.622 15.364 1.00 94.62 266 VAL A O 1
ATOM 1964 N N . LEU A 1 267 ? -12.791 -3.780 14.128 1.00 93.94 267 LEU A N 1
ATOM 1965 C CA . LEU A 1 267 ? -13.417 -4.792 14.987 1.00 93.94 267 LEU A CA 1
ATOM 1966 C C . LEU A 1 267 ? -12.593 -6.088 15.036 1.00 93.94 267 LEU A C 1
ATOM 1968 O O . LEU A 1 267 ? -12.389 -6.638 16.114 1.00 93.94 267 LEU A O 1
ATOM 1972 N N . ASN A 1 268 ? -12.036 -6.517 13.899 1.00 93.00 268 ASN A N 1
ATOM 1973 C CA . ASN A 1 268 ? -11.140 -7.672 13.827 1.00 93.00 268 ASN A CA 1
ATOM 1974 C C . ASN A 1 268 ? -9.871 -7.489 14.677 1.00 93.00 268 ASN A C 1
ATOM 1976 O O . ASN A 1 268 ? -9.311 -8.477 15.145 1.00 93.00 268 ASN A O 1
ATOM 1980 N N . ALA A 1 269 ? -9.385 -6.256 14.863 1.00 95.62 269 ALA A N 1
ATOM 1981 C CA . ALA A 1 269 ? -8.242 -5.990 15.735 1.00 95.62 269 ALA A CA 1
ATOM 1982 C C . ALA A 1 269 ? -8.595 -6.207 17.211 1.00 95.62 269 ALA A C 1
ATOM 1984 O O . ALA A 1 269 ? -7.838 -6.869 17.919 1.00 95.62 269 ALA A O 1
ATOM 1985 N N . PHE A 1 270 ? -9.765 -5.737 17.653 1.00 96.31 270 PHE A N 1
ATOM 1986 C CA . PHE A 1 270 ? -10.257 -6.006 19.007 1.00 96.31 270 PHE A CA 1
ATOM 1987 C C . PHE A 1 270 ? -10.553 -7.492 19.232 1.00 96.31 270 PHE A C 1
ATOM 1989 O O . PHE A 1 270 ? -10.168 -8.029 20.266 1.00 96.31 270 PHE A O 1
ATOM 1996 N N . GLU A 1 271 ? -11.156 -8.181 18.259 1.00 94.31 271 GLU A N 1
ATOM 1997 C CA . GLU A 1 271 ? -11.371 -9.637 18.316 1.00 94.31 271 GLU A CA 1
ATOM 1998 C C . GLU A 1 271 ? -10.044 -10.413 18.372 1.00 94.31 271 GLU A C 1
ATOM 2000 O O . GLU A 1 271 ? -9.948 -11.451 19.020 1.00 94.31 271 GLU A O 1
ATOM 2005 N N . ALA A 1 272 ? -8.992 -9.901 17.726 1.00 93.94 272 ALA A N 1
ATOM 2006 C CA . ALA A 1 272 ? -7.654 -10.484 17.794 1.00 93.94 272 ALA A CA 1
ATOM 2007 C C . ALA A 1 272 ? -6.933 -10.232 19.133 1.00 93.94 272 ALA A C 1
ATOM 2009 O O . ALA A 1 272 ? -5.847 -10.779 19.320 1.00 93.94 272 ALA A O 1
ATOM 2010 N N . GLY A 1 273 ? -7.509 -9.431 20.040 1.00 94.56 273 GLY A N 1
ATOM 2011 C CA . GLY A 1 273 ? -6.959 -9.136 21.366 1.00 94.56 273 GLY A CA 1
ATOM 2012 C C . GLY A 1 273 ? -6.249 -7.785 21.492 1.00 94.56 273 GLY A C 1
ATOM 2013 O O . GLY A 1 273 ? -5.526 -7.580 22.463 1.00 94.56 273 GLY A O 1
ATOM 2014 N N . ALA A 1 274 ? -6.416 -6.864 20.534 1.00 96.94 274 ALA A N 1
ATOM 2015 C CA . ALA A 1 274 ? -5.880 -5.509 20.671 1.00 96.94 274 ALA A CA 1
ATOM 2016 C C . ALA A 1 274 ? -6.589 -4.755 21.808 1.00 96.94 274 ALA A C 1
ATOM 2018 O O . ALA A 1 274 ? -7.815 -4.773 21.899 1.00 96.94 274 ALA A O 1
ATOM 2019 N N . ASP A 1 275 ? -5.821 -4.059 22.640 1.00 96.94 275 ASP A N 1
ATOM 2020 C CA . ASP A 1 275 ? -6.296 -3.172 23.703 1.00 96.94 275 ASP A CA 1
ATOM 2021 C C . ASP A 1 275 ? -6.804 -1.835 23.153 1.00 96.94 275 ASP A C 1
ATOM 2023 O O . ASP A 1 275 ? -7.682 -1.210 23.749 1.00 96.94 275 ASP A O 1
ATOM 2027 N N . ALA A 1 276 ? -6.276 -1.405 22.005 1.00 97.19 276 ALA A N 1
ATOM 2028 C CA . ALA A 1 276 ? -6.709 -0.201 21.310 1.00 97.19 276 ALA A CA 1
ATOM 2029 C C . ALA A 1 276 ? -6.364 -0.241 19.816 1.00 97.19 276 ALA A C 1
ATOM 2031 O O . ALA A 1 276 ? -5.523 -1.025 19.364 1.00 97.19 276 ALA A O 1
ATOM 2032 N N . VAL A 1 277 ? -6.997 0.642 19.046 1.00 97.50 277 VAL A N 1
ATOM 2033 C CA . VAL A 1 277 ? -6.729 0.836 17.621 1.00 97.50 277 VAL A CA 1
ATOM 2034 C C . VAL A 1 277 ? -6.527 2.321 17.342 1.00 97.50 277 VAL A C 1
ATOM 2036 O O . VAL A 1 277 ? -7.314 3.156 17.781 1.00 97.50 277 VAL A O 1
ATOM 2039 N N . LEU A 1 278 ? -5.504 2.665 16.566 1.00 95.19 278 LEU A N 1
ATOM 2040 C CA . LEU A 1 278 ? -5.337 4.017 16.042 1.00 95.19 278 LEU A CA 1
ATOM 2041 C C . LEU A 1 278 ? -5.206 4.017 14.525 1.00 95.19 278 LEU A C 1
ATOM 2043 O O . LEU A 1 278 ? -4.745 3.050 13.919 1.00 95.19 278 LEU A O 1
ATOM 2047 N N . LEU A 1 279 ? -5.626 5.111 13.905 1.00 92.62 279 LEU A N 1
ATOM 2048 C CA . LEU A 1 279 ? -5.397 5.387 12.495 1.00 92.62 279 LEU A CA 1
ATOM 2049 C C . LEU A 1 279 ? -4.651 6.712 12.394 1.00 92.62 279 LEU A C 1
ATOM 2051 O O . LEU A 1 279 ? -5.068 7.682 13.016 1.00 92.62 279 LEU A O 1
ATOM 2055 N N . ALA A 1 280 ? -3.593 6.775 11.597 1.00 88.00 280 ALA A N 1
ATOM 2056 C CA . ALA A 1 280 ? -2.858 8.008 11.347 1.00 88.00 280 ALA A CA 1
ATOM 2057 C C . ALA A 1 280 ? -2.665 8.211 9.844 1.00 88.00 280 ALA A C 1
ATOM 2059 O O . ALA A 1 280 ? -2.219 7.306 9.131 1.00 88.00 280 ALA A O 1
ATOM 2060 N N . GLY A 1 281 ? -3.059 9.378 9.345 1.00 82.19 281 GLY A N 1
ATOM 2061 C CA . GLY A 1 281 ? -3.052 9.660 7.914 1.00 82.19 281 GLY A CA 1
ATOM 2062 C C . GLY A 1 281 ? -2.928 11.139 7.603 1.00 82.19 281 GLY A C 1
ATOM 2063 O O . GLY A 1 281 ? -2.879 11.978 8.495 1.00 82.19 281 GLY A O 1
ATOM 2064 N N . CYS A 1 282 ? -2.838 11.460 6.315 1.00 72.69 282 CYS A N 1
ATOM 2065 C CA . CYS A 1 282 ? -2.655 12.837 5.873 1.00 72.69 282 CYS A CA 1
ATOM 2066 C C . CYS A 1 282 ? -3.826 13.722 6.351 1.00 72.69 282 CYS A C 1
ATOM 2068 O O . CYS A 1 282 ? -4.976 13.316 6.169 1.00 72.69 282 CYS A O 1
ATOM 2070 N N . PRO A 1 283 ? -3.572 14.922 6.909 1.00 69.75 283 PRO A N 1
ATOM 2071 C CA . PRO A 1 283 ? -4.640 15.813 7.342 1.00 69.75 283 PRO A CA 1
ATOM 2072 C C . PRO A 1 283 ? -5.588 16.136 6.190 1.00 69.75 283 PRO A C 1
ATOM 2074 O O . PRO A 1 283 ? -5.173 16.260 5.034 1.00 69.75 283 PRO A O 1
ATOM 2077 N N . SER A 1 284 ? -6.862 16.360 6.516 1.00 63.94 284 SER A N 1
ATOM 2078 C CA . SER A 1 284 ? -7.940 16.559 5.529 1.00 63.94 284 SER A CA 1
ATOM 2079 C C . SER A 1 284 ? -7.626 17.638 4.476 1.00 63.94 284 SER A C 1
ATOM 2081 O O . SER A 1 284 ? -8.019 17.512 3.319 1.00 63.94 284 SER A O 1
ATOM 2083 N N . ALA A 1 285 ? -6.874 18.683 4.845 1.00 59.78 285 ALA A N 1
ATOM 2084 C CA . ALA A 1 285 ? -6.466 19.768 3.944 1.00 59.78 285 ALA A CA 1
ATOM 2085 C C . ALA A 1 285 ? -5.454 19.350 2.857 1.00 59.78 285 ALA A C 1
ATOM 2087 O O . ALA A 1 285 ? -5.306 20.043 1.852 1.00 59.78 285 ALA A O 1
ATOM 2088 N N . ARG A 1 286 ? -4.740 18.239 3.061 1.00 62.25 286 ARG A N 1
ATOM 2089 C CA . ARG A 1 286 ? -3.717 17.694 2.156 1.00 62.25 286 ARG A CA 1
ATOM 2090 C C . ARG A 1 286 ? -4.162 16.389 1.494 1.00 62.25 286 ARG A C 1
ATOM 2092 O O . ARG A 1 286 ? -3.405 15.815 0.713 1.00 62.25 286 ARG A O 1
ATOM 2099 N N . GLU A 1 287 ? -5.386 15.931 1.763 1.00 63.62 287 GLU A N 1
ATOM 2100 C CA . GLU A 1 287 ? -5.924 14.744 1.116 1.00 63.62 287 GLU A CA 1
ATOM 2101 C C . GLU A 1 287 ? -6.094 14.967 -0.401 1.00 63.62 287 GLU A C 1
ATOM 2103 O O . GLU A 1 287 ? -6.838 15.863 -0.814 1.00 63.62 287 GLU A O 1
ATOM 2108 N N . PRO A 1 288 ? -5.532 14.087 -1.256 1.00 61.16 288 PRO A N 1
ATOM 2109 C CA . PRO A 1 288 ? -5.650 14.200 -2.717 1.00 61.16 288 PRO A CA 1
ATOM 2110 C C . PRO A 1 288 ? -7.091 14.165 -3.244 1.00 61.16 288 PRO A C 1
ATOM 2112 O O . PRO A 1 288 ? -7.354 14.545 -4.383 1.00 61.16 288 PRO A O 1
ATOM 2115 N N . PHE A 1 289 ? -8.032 13.693 -2.421 1.00 67.38 289 PHE A N 1
ATOM 2116 C CA . PHE A 1 289 ? -9.439 13.530 -2.767 1.00 67.38 289 PHE A CA 1
ATOM 2117 C C . PHE A 1 289 ? -10.357 14.128 -1.695 1.00 67.38 289 PHE A C 1
ATOM 2119 O O . PHE A 1 289 ? -11.342 13.499 -1.330 1.00 67.38 289 PHE A O 1
ATOM 2126 N N . ALA A 1 290 ? -10.073 15.343 -1.212 1.00 57.06 290 ALA A N 1
ATOM 2127 C CA . ALA A 1 290 ? -10.875 16.016 -0.177 1.00 57.06 290 ALA A CA 1
ATOM 2128 C C . ALA A 1 290 ? -12.393 16.081 -0.487 1.00 57.06 290 ALA A C 1
ATOM 2130 O O . ALA A 1 290 ? -13.223 16.048 0.419 1.00 57.06 290 ALA A O 1
ATOM 2131 N N . ALA A 1 291 ? -12.773 16.128 -1.773 1.00 51.22 291 ALA A N 1
ATOM 2132 C CA . ALA A 1 291 ? -14.170 16.103 -2.224 1.00 51.22 291 ALA A CA 1
ATOM 2133 C C . ALA A 1 291 ? -14.806 14.697 -2.240 1.00 51.22 291 ALA A C 1
ATOM 2135 O O . ALA A 1 291 ? -16.033 14.571 -2.230 1.00 51.22 291 ALA A O 1
ATOM 2136 N N . ALA A 1 292 ? -13.999 13.631 -2.256 1.00 54.66 292 ALA A N 1
ATOM 2137 C CA . ALA A 1 292 ? -14.474 12.270 -2.048 1.00 54.66 292 ALA A CA 1
ATOM 2138 C C . ALA A 1 292 ? -14.743 12.102 -0.549 1.00 54.66 292 ALA A C 1
ATOM 2140 O O . ALA A 1 292 ? -13.890 11.588 0.163 1.00 54.66 292 ALA A O 1
ATOM 2141 N N . ARG A 1 293 ? -15.895 12.644 -0.106 1.00 48.53 293 ARG A N 1
ATOM 2142 C CA . ARG A 1 293 ? -16.481 12.632 1.251 1.00 48.53 293 ARG A CA 1
ATOM 2143 C C . ARG A 1 293 ? -15.583 11.970 2.298 1.00 48.53 293 ARG A C 1
ATOM 2145 O O . ARG A 1 293 ? -15.422 10.757 2.230 1.00 48.53 293 ARG A O 1
ATOM 2152 N N . SER A 1 294 ? -15.109 12.762 3.264 1.00 55.03 294 SER A N 1
ATOM 2153 C CA . SER A 1 294 ? -14.448 12.455 4.553 1.00 55.03 294 SER A CA 1
ATOM 2154 C C . SER A 1 294 ? -14.893 11.160 5.273 1.00 55.03 294 SER A C 1
ATOM 2156 O O . SER A 1 294 ? -15.365 11.153 6.411 1.00 55.03 294 SER A O 1
ATOM 2158 N N . GLY A 1 295 ? -14.742 10.022 4.603 1.00 73.19 295 GLY A N 1
ATOM 2159 C CA . GLY A 1 295 ? -15.401 8.779 4.972 1.00 73.19 295 GLY A CA 1
ATOM 2160 C C . GLY A 1 295 ? -14.687 8.060 6.100 1.00 73.19 295 GLY A C 1
ATOM 2161 O O . GLY A 1 295 ? -15.332 7.331 6.839 1.00 73.19 295 GLY A O 1
ATOM 2162 N N . VAL A 1 296 ? -13.379 8.276 6.267 1.00 81.81 296 VAL A N 1
ATOM 2163 C CA . VAL A 1 296 ? -12.608 7.646 7.347 1.00 81.81 296 VAL A CA 1
ATOM 2164 C C . VAL A 1 296 ? -13.114 8.146 8.694 1.00 81.81 296 VAL A C 1
ATOM 2166 O O . VAL A 1 296 ? -13.588 7.338 9.480 1.00 81.81 296 VAL A O 1
ATOM 2169 N N . THR A 1 297 ? -13.123 9.459 8.937 1.00 82.50 297 THR A N 1
ATOM 2170 C CA . THR A 1 297 ? -13.572 10.028 10.218 1.00 82.50 297 THR A CA 1
ATOM 2171 C C . THR A 1 297 ? -15.012 9.641 10.544 1.00 82.50 297 THR A C 1
ATOM 2173 O O . THR A 1 297 ? -15.293 9.226 11.665 1.00 82.50 297 THR A O 1
ATOM 2176 N N . GLN A 1 298 ? -15.920 9.694 9.563 1.00 84.06 298 GLN A N 1
ATOM 2177 C CA . GLN A 1 298 ? -17.312 9.290 9.773 1.00 84.06 298 GLN A CA 1
ATOM 2178 C C . GLN A 1 298 ? -17.444 7.791 10.088 1.00 84.06 298 GLN A C 1
ATOM 2180 O O . GLN A 1 298 ? -18.162 7.427 11.018 1.00 84.06 298 GLN A O 1
ATOM 2185 N N . ARG A 1 299 ? -16.740 6.914 9.358 1.00 88.25 299 ARG A N 1
ATOM 2186 C CA . ARG A 1 299 ? -16.732 5.467 9.638 1.00 88.25 299 ARG A CA 1
ATOM 2187 C C . ARG A 1 299 ? -16.097 5.147 10.982 1.00 88.25 299 ARG A C 1
ATOM 2189 O O . ARG A 1 299 ? -16.586 4.271 11.684 1.00 88.25 299 ARG A O 1
ATOM 2196 N N . MET A 1 300 ? -15.036 5.854 11.359 1.00 91.56 300 MET A N 1
ATOM 2197 C CA . MET A 1 300 ? -14.399 5.679 12.661 1.00 91.56 300 MET A CA 1
ATOM 2198 C C . MET A 1 300 ? -15.313 6.172 13.784 1.00 91.56 300 MET A C 1
ATOM 2200 O O . MET A 1 300 ? -15.404 5.508 14.805 1.00 91.56 300 MET A O 1
ATOM 2204 N N . ALA A 1 301 ? -16.080 7.248 13.584 1.00 91.12 301 ALA A N 1
ATOM 2205 C CA . ALA A 1 301 ? -17.120 7.659 14.531 1.00 91.12 301 ALA A CA 1
ATOM 2206 C C . ALA A 1 301 ? -18.228 6.597 14.673 1.00 91.12 301 ALA A C 1
ATOM 2208 O O . ALA A 1 301 ? -18.657 6.302 15.786 1.00 91.12 301 ALA A O 1
ATOM 2209 N N . GLN A 1 302 ? -18.647 5.967 13.570 1.00 91.38 302 GLN A N 1
ATOM 2210 C CA . GLN A 1 302 ? -19.571 4.827 13.616 1.00 91.38 302 GLN A CA 1
ATOM 2211 C C . GLN A 1 302 ? -18.957 3.624 14.344 1.00 91.38 302 GLN A C 1
ATOM 2213 O O . GLN A 1 302 ? -19.627 3.000 15.160 1.00 91.38 302 GLN A O 1
ATOM 2218 N N . ALA A 1 303 ? -17.681 3.322 14.095 1.00 94.81 303 ALA A N 1
ATOM 2219 C CA . ALA A 1 303 ? -16.960 2.264 14.790 1.00 94.81 303 ALA A CA 1
ATOM 2220 C C . ALA A 1 303 ? -16.893 2.534 16.301 1.00 94.81 303 ALA A C 1
ATOM 2222 O O . ALA A 1 303 ? -17.191 1.631 17.071 1.00 94.81 303 ALA A O 1
ATOM 2223 N N . LYS A 1 304 ? -16.611 3.774 16.731 1.00 96.50 304 LYS A N 1
ATOM 2224 C CA . LYS A 1 304 ? -16.660 4.174 18.151 1.00 96.50 304 LYS A CA 1
ATOM 2225 C C . LYS A 1 304 ? -18.019 3.892 18.779 1.00 96.50 304 LYS A C 1
ATOM 2227 O O . LYS A 1 304 ? -18.077 3.224 19.801 1.00 96.50 304 LYS A O 1
ATOM 2232 N N . ALA A 1 305 ? -19.099 4.313 18.120 1.00 95.81 305 ALA A N 1
ATOM 2233 C CA . ALA A 1 305 ? -20.452 4.061 18.609 1.00 95.81 305 ALA A CA 1
ATOM 2234 C C . ALA A 1 305 ? -20.759 2.556 18.733 1.00 95.81 305 ALA A C 1
ATOM 2236 O O . ALA A 1 305 ? -21.433 2.138 19.670 1.00 95.81 305 ALA A O 1
ATOM 2237 N N . ILE A 1 306 ? -20.243 1.727 17.816 1.00 95.75 306 ILE A N 1
ATOM 2238 C CA . ILE A 1 306 ? -20.349 0.265 17.921 1.00 95.75 306 ILE A CA 1
ATOM 2239 C C . ILE A 1 306 ? -19.564 -0.248 19.137 1.00 95.75 306 ILE A C 1
ATOM 2241 O O . ILE A 1 306 ? -20.098 -1.056 19.891 1.00 95.75 306 ILE A O 1
ATOM 2245 N N . LEU A 1 307 ? -18.335 0.227 19.363 1.00 96.44 307 LEU A N 1
ATOM 2246 C CA . LEU A 1 307 ? -17.522 -0.161 20.525 1.00 96.44 307 LEU A CA 1
ATOM 2247 C C . LEU A 1 307 ? -18.202 0.204 21.853 1.00 96.44 307 LEU A C 1
ATOM 2249 O O . LEU A 1 307 ? -18.188 -0.606 22.778 1.00 96.44 307 LEU A O 1
ATOM 2253 N N . ASP A 1 308 ? -18.839 1.375 21.932 1.00 96.25 308 ASP A N 1
ATOM 2254 C CA . ASP A 1 308 ? -19.602 1.803 23.112 1.00 96.25 308 ASP A CA 1
ATOM 2255 C C . ASP A 1 308 ? -20.775 0.857 23.400 1.00 96.25 308 ASP A C 1
ATOM 2257 O O . ASP A 1 308 ? -20.958 0.415 24.533 1.00 96.25 308 ASP A O 1
ATOM 2261 N N . VAL A 1 309 ? -21.535 0.479 22.365 1.00 95.56 309 VAL A N 1
ATOM 2262 C CA . VAL A 1 309 ? -22.651 -0.477 22.488 1.00 95.56 309 VAL A CA 1
ATOM 2263 C C . VAL A 1 309 ? -22.167 -1.867 22.909 1.00 95.56 309 VAL A C 1
ATOM 2265 O O . VAL A 1 309 ? -22.865 -2.562 23.645 1.00 95.56 309 VAL A O 1
ATOM 2268 N N . LEU A 1 310 ? -20.974 -2.272 22.470 1.00 93.56 310 LEU A N 1
ATOM 2269 C CA . LEU A 1 310 ? -20.349 -3.541 22.850 1.00 93.56 310 LEU A CA 1
ATOM 2270 C C . LEU A 1 310 ? -19.692 -3.508 24.242 1.00 93.56 310 LEU A C 1
ATOM 2272 O O . LEU A 1 310 ? -19.191 -4.536 24.691 1.00 93.56 310 LEU A O 1
ATOM 2276 N N . GLY A 1 311 ? -19.680 -2.359 24.927 1.00 93.56 311 GLY A N 1
ATOM 2277 C CA . GLY A 1 311 ? -19.049 -2.207 26.241 1.00 93.56 311 GLY A CA 1
ATOM 2278 C C . GLY A 1 311 ? -17.517 -2.181 26.205 1.00 93.56 311 GLY A C 1
ATOM 2279 O O . GLY A 1 311 ? -16.882 -2.412 27.230 1.00 93.56 311 GLY A O 1
ATOM 2280 N N . LEU A 1 312 ? -16.916 -1.910 25.042 1.00 94.19 312 LEU A N 1
ATOM 2281 C CA . LEU A 1 312 ? -15.459 -1.843 24.868 1.00 94.19 312 LEU A CA 1
ATOM 2282 C C . LEU A 1 312 ? -14.883 -0.448 25.110 1.00 94.19 312 LEU A C 1
ATOM 2284 O O . LEU A 1 312 ? -13.675 -0.334 25.274 1.00 94.19 312 LEU A O 1
ATOM 2288 N N . ASP A 1 313 ? -15.732 0.578 25.185 1.00 96.19 313 ASP A N 1
ATOM 2289 C CA . ASP A 1 313 ? -15.368 1.998 25.257 1.00 96.19 313 ASP A CA 1
ATOM 2290 C C . ASP A 1 313 ? -14.749 2.525 23.948 1.00 96.19 313 ASP A C 1
ATOM 2292 O O . ASP A 1 313 ? -13.635 2.181 23.542 1.00 96.19 313 ASP A O 1
ATOM 2296 N N . GLY A 1 314 ? -15.478 3.409 23.268 1.00 95.75 314 GLY A N 1
ATOM 2297 C CA . GLY A 1 314 ? -15.085 4.026 22.005 1.00 95.75 314 GLY A CA 1
ATOM 2298 C C . GLY A 1 314 ? -13.832 4.899 22.100 1.00 95.75 314 GLY A C 1
ATOM 2299 O O . GLY A 1 314 ? -13.239 5.222 21.064 1.00 95.75 314 GLY A O 1
ATOM 2300 N N . ARG A 1 315 ? -13.367 5.249 23.310 1.00 96.56 315 ARG A N 1
ATOM 2301 C CA . ARG A 1 315 ? -12.066 5.907 23.518 1.00 96.56 315 ARG A CA 1
ATOM 2302 C C . ARG A 1 315 ? -10.885 5.006 23.157 1.00 96.56 315 ARG A C 1
ATOM 2304 O O . ARG A 1 315 ? -9.816 5.536 22.889 1.00 96.56 315 ARG A O 1
ATOM 2311 N N . ARG A 1 316 ? -11.074 3.682 23.041 1.00 97.19 316 ARG A N 1
ATOM 2312 C CA . ARG A 1 316 ? -10.049 2.745 22.536 1.00 97.19 316 ARG A CA 1
ATOM 2313 C C . ARG A 1 316 ? -9.741 2.894 21.044 1.00 97.19 316 ARG A C 1
ATOM 2315 O O . ARG A 1 316 ? -8.832 2.236 20.547 1.00 97.19 316 ARG A O 1
ATOM 2322 N N . LEU A 1 317 ? -10.495 3.720 20.318 1.00 97.38 317 LEU A N 1
ATOM 2323 C CA . LEU A 1 317 ? -10.263 4.021 18.908 1.00 97.38 317 LEU A CA 1
ATOM 2324 C C . LEU A 1 317 ? -9.922 5.504 18.733 1.00 97.38 317 LEU A C 1
ATOM 2326 O O . LEU A 1 317 ? -10.679 6.368 19.176 1.00 97.38 317 LEU A O 1
ATOM 2330 N N . GLN A 1 318 ? -8.845 5.834 18.022 1.00 95.12 318 GLN A N 1
ATOM 2331 C CA . GLN A 1 318 ? -8.518 7.231 17.706 1.00 95.12 318 GLN A CA 1
ATOM 2332 C C . GLN A 1 318 ? -8.002 7.410 16.277 1.00 95.12 318 GLN A C 1
ATOM 2334 O O . GLN A 1 318 ? -7.416 6.507 15.687 1.00 95.12 318 GLN A O 1
ATOM 2339 N N . VAL A 1 319 ? -8.276 8.580 15.700 1.00 91.19 319 VAL A N 1
ATOM 2340 C CA . VAL A 1 319 ? -7.769 8.992 14.388 1.00 91.19 319 VAL A CA 1
ATOM 2341 C C . VAL A 1 319 ? -6.889 10.212 14.605 1.00 91.19 319 VAL A C 1
ATOM 2343 O O . VAL A 1 319 ? -7.322 11.153 15.269 1.00 91.19 319 VAL A O 1
ATOM 2346 N N . PHE A 1 320 ? -5.685 10.183 14.051 1.00 88.56 320 PHE A N 1
ATOM 2347 C CA . PHE A 1 320 ? -4.694 11.240 14.143 1.00 88.56 320 PHE A CA 1
ATOM 2348 C C . PHE A 1 320 ? -4.355 11.786 12.758 1.00 88.56 320 PHE A C 1
ATOM 2350 O O . PHE A 1 320 ? -4.269 11.040 11.777 1.00 88.56 320 PHE A O 1
ATOM 2357 N N . ASP A 1 321 ? -4.105 13.089 12.709 1.00 84.06 321 ASP A N 1
ATOM 2358 C CA . ASP A 1 321 ? -3.493 13.723 11.552 1.00 84.06 321 ASP A CA 1
ATOM 2359 C C . ASP A 1 321 ? -1.970 13.548 11.625 1.00 84.06 321 ASP A C 1
ATOM 2361 O O . ASP A 1 321 ? -1.343 13.778 12.660 1.00 84.06 321 ASP A O 1
ATOM 2365 N N . MET A 1 322 ? -1.368 13.146 10.508 1.00 80.62 322 MET A N 1
ATOM 2366 C CA . MET A 1 322 ? 0.080 13.058 10.370 1.00 80.62 322 MET A CA 1
ATOM 2367 C C . MET A 1 322 ? 0.693 14.463 10.277 1.00 80.62 322 MET A C 1
ATOM 2369 O O . MET A 1 322 ? 0.262 15.260 9.431 1.00 80.62 322 MET A O 1
ATOM 2373 N N . PRO A 1 323 ? 1.722 14.770 11.088 1.00 74.62 323 PRO A N 1
ATOM 2374 C CA . PRO A 1 323 ? 2.475 16.015 10.975 1.00 74.62 323 PRO A CA 1
ATOM 2375 C C . PRO A 1 323 ? 3.275 16.093 9.661 1.00 74.62 323 PRO A C 1
ATOM 2377 O O . PRO A 1 323 ? 3.318 15.168 8.852 1.00 74.62 323 PRO A O 1
ATOM 2380 N N . GLU A 1 324 ? 3.944 17.227 9.424 1.00 68.12 324 GLU A N 1
ATOM 2381 C CA . GLU A 1 324 ? 4.851 17.377 8.272 1.00 68.12 324 GLU A CA 1
ATOM 2382 C C . GLU A 1 324 ? 6.022 16.388 8.279 1.00 68.12 324 GLU A C 1
ATOM 2384 O O . GLU A 1 324 ? 6.531 16.038 7.212 1.00 68.12 324 GLU A O 1
ATOM 2389 N N . ARG A 1 325 ? 6.440 15.960 9.473 1.00 67.31 325 ARG A N 1
ATOM 2390 C CA . ARG A 1 325 ? 7.462 14.941 9.717 1.00 67.31 325 ARG A CA 1
ATOM 2391 C C . ARG A 1 325 ? 7.025 14.106 10.912 1.00 67.31 325 ARG A C 1
ATOM 2393 O O . ARG A 1 325 ? 6.680 14.696 11.933 1.00 67.31 325 ARG A O 1
ATOM 2400 N N . GLY A 1 326 ? 7.082 12.784 10.796 1.00 71.75 326 GLY A N 1
ATOM 2401 C CA . GLY A 1 326 ? 6.619 11.867 11.834 1.00 71.75 326 GLY A CA 1
ATOM 2402 C C . GLY A 1 326 ? 5.278 11.210 11.509 1.00 71.75 326 GLY A C 1
ATOM 2403 O O . GLY A 1 326 ? 4.561 11.598 10.587 1.00 71.75 326 GLY A O 1
ATOM 2404 N N . LEU A 1 327 ? 4.942 10.184 12.291 1.00 74.25 327 LEU A N 1
ATOM 2405 C CA . LEU A 1 327 ? 3.727 9.384 12.108 1.00 74.25 327 LEU A CA 1
ATOM 2406 C C . LEU A 1 327 ? 2.510 9.941 12.840 1.00 74.25 327 LEU A C 1
ATOM 2408 O O . LEU A 1 327 ? 1.392 9.827 12.352 1.00 74.25 327 LEU A O 1
ATOM 2412 N N . VAL A 1 328 ? 2.719 10.473 14.037 1.00 79.50 328 VAL A N 1
ATOM 2413 C CA . VAL A 1 328 ? 1.681 11.005 14.920 1.00 79.50 328 VAL A CA 1
ATOM 2414 C C . VAL A 1 328 ? 2.331 12.102 15.745 1.00 79.50 328 VAL A C 1
ATOM 2416 O O . VAL A 1 328 ? 3.520 12.018 16.047 1.00 79.50 328 VAL A O 1
ATOM 2419 N N . ASP A 1 329 ? 1.559 13.117 16.102 1.00 84.06 329 ASP A N 1
ATOM 2420 C CA . ASP A 1 329 ? 1.968 14.079 17.115 1.00 84.06 329 ASP A CA 1
ATOM 2421 C C . ASP A 1 329 ? 2.185 13.385 18.478 1.00 84.06 329 ASP A C 1
ATOM 2423 O O . ASP A 1 329 ? 1.308 12.670 18.972 1.00 84.06 329 ASP A O 1
ATOM 2427 N N . GLU A 1 330 ? 3.374 13.557 19.063 1.00 84.81 330 GLU A N 1
ATOM 2428 C CA . GLU A 1 330 ? 3.791 12.821 20.267 1.00 84.81 330 GLU A CA 1
ATOM 2429 C C . GLU A 1 330 ? 2.950 13.165 21.503 1.00 84.81 330 GLU A C 1
ATOM 2431 O O . GLU A 1 330 ? 2.704 12.292 22.342 1.00 84.81 330 GLU A O 1
ATOM 2436 N N . GLU A 1 331 ? 2.488 14.413 21.618 1.00 87.62 331 GLU A N 1
ATOM 2437 C CA . GLU A 1 331 ? 1.681 14.873 22.751 1.00 87.62 331 GLU A CA 1
ATOM 2438 C C . GLU A 1 331 ? 0.336 14.139 22.768 1.00 87.62 331 GLU A C 1
ATOM 2440 O O . GLU A 1 331 ? 0.006 13.454 23.742 1.00 87.62 331 GLU A O 1
ATOM 2445 N N . HIS A 1 332 ? -0.383 14.169 21.642 1.00 89.88 332 HIS A N 1
ATOM 2446 C CA . HIS A 1 332 ? -1.673 13.489 21.520 1.00 89.88 332 HIS A CA 1
ATOM 2447 C C . HIS A 1 332 ? -1.550 11.961 21.595 1.00 89.88 332 HIS A C 1
ATOM 2449 O O . HIS A 1 332 ? -2.437 11.290 22.130 1.00 89.88 332 HIS A O 1
ATOM 2455 N N . LEU A 1 333 ? -0.461 11.382 21.072 1.00 91.19 333 LEU A N 1
ATOM 2456 C CA . LEU A 1 333 ? -0.237 9.941 21.181 1.00 91.19 333 LEU A CA 1
ATOM 2457 C C . LEU A 1 333 ? 0.013 9.519 22.634 1.00 91.19 333 LEU A C 1
ATOM 2459 O O . LEU A 1 333 ? -0.500 8.492 23.072 1.00 91.19 333 LEU A O 1
ATOM 2463 N N . THR A 1 334 ? 0.766 10.313 23.396 1.00 92.31 334 THR A N 1
ATOM 2464 C CA . THR A 1 334 ? 1.029 10.040 24.816 1.00 92.31 334 THR A CA 1
ATOM 2465 C C . THR A 1 334 ? -0.255 10.108 25.642 1.00 92.31 334 THR A C 1
ATOM 2467 O O . THR A 1 334 ? -0.513 9.210 26.444 1.00 92.31 334 THR A O 1
ATOM 2470 N N . GLU A 1 335 ? -1.101 11.112 25.400 1.00 94.69 335 GLU A N 1
ATOM 2471 C CA . GLU A 1 335 ? -2.421 11.224 26.036 1.00 94.69 335 GLU A CA 1
ATOM 2472 C C . GLU A 1 335 ? -3.310 10.006 25.733 1.00 94.69 335 GLU A C 1
ATOM 2474 O O . GLU A 1 335 ? -3.947 9.441 26.631 1.00 94.69 335 GLU A O 1
ATOM 2479 N N . PHE A 1 336 ? -3.305 9.545 24.479 1.00 95.75 336 PHE A N 1
ATOM 2480 C CA . PHE A 1 336 ? -4.018 8.332 24.093 1.00 95.75 336 PHE A CA 1
ATOM 2481 C C . PHE A 1 336 ? -3.496 7.108 24.847 1.00 95.75 336 PHE A C 1
ATOM 2483 O O . PHE A 1 336 ? -4.285 6.369 25.430 1.00 95.75 336 PHE A O 1
ATOM 2490 N N . MET A 1 337 ? -2.176 6.918 24.921 1.00 94.56 337 MET A N 1
ATOM 2491 C CA . MET A 1 337 ? -1.587 5.784 25.640 1.00 94.56 337 MET A CA 1
ATOM 2492 C C . MET A 1 337 ? -1.917 5.797 27.140 1.00 94.56 337 MET A C 1
ATOM 2494 O O . MET A 1 337 ? -2.187 4.734 27.701 1.00 94.56 337 MET A O 1
ATOM 2498 N N . HIS A 1 338 ? -1.964 6.970 27.781 1.00 94.62 338 HIS A N 1
ATOM 2499 C CA . HIS A 1 338 ? -2.440 7.097 29.164 1.00 94.62 338 HIS A CA 1
ATOM 2500 C C . HIS A 1 338 ? -3.910 6.691 29.297 1.00 94.62 338 HIS A C 1
ATOM 2502 O O . HIS A 1 338 ? -4.254 5.903 30.174 1.00 94.62 338 HIS A O 1
ATOM 2508 N N . THR A 1 339 ? -4.760 7.139 28.370 1.00 95.75 339 THR A N 1
ATOM 2509 C CA . THR A 1 339 ? -6.176 6.746 28.341 1.00 95.75 339 THR A CA 1
ATOM 2510 C C . THR A 1 339 ? -6.337 5.226 28.234 1.00 95.75 339 THR A C 1
ATOM 2512 O O . THR A 1 339 ? -7.166 4.643 28.929 1.00 95.75 339 THR A O 1
ATOM 2515 N N . ILE A 1 340 ? -5.534 4.555 27.399 1.00 95.75 340 ILE A N 1
ATOM 2516 C CA . ILE A 1 340 ? -5.581 3.090 27.270 1.00 95.75 340 ILE A CA 1
ATOM 2517 C C . ILE A 1 340 ? -5.086 2.395 28.542 1.00 95.75 340 ILE A C 1
ATOM 2519 O O . ILE A 1 340 ? -5.657 1.378 28.935 1.00 95.75 340 ILE A O 1
ATOM 2523 N N . ALA A 1 341 ? -4.066 2.941 29.207 1.00 93.56 341 ALA A N 1
ATOM 2524 C CA . ALA A 1 341 ? -3.596 2.415 30.486 1.00 93.56 341 ALA A CA 1
ATOM 2525 C C . ALA A 1 341 ? -4.684 2.499 31.574 1.00 93.56 341 ALA A C 1
ATOM 2527 O O . ALA A 1 341 ? -4.899 1.518 32.285 1.00 93.56 341 ALA A O 1
ATOM 2528 N N . ASP A 1 342 ? -5.419 3.614 31.643 1.00 95.25 342 ASP A N 1
ATOM 2529 C CA . ASP A 1 342 ? -6.517 3.818 32.599 1.00 95.25 342 ASP A CA 1
ATOM 2530 C C . ASP A 1 342 ? -7.717 2.900 32.328 1.00 95.25 342 ASP A C 1
ATOM 2532 O O . ASP A 1 342 ? -8.360 2.404 33.255 1.00 95.25 342 ASP A O 1
ATOM 2536 N N . LEU A 1 343 ? -8.021 2.650 31.051 1.00 94.88 343 LEU A N 1
ATOM 2537 C CA . LEU A 1 343 ? -9.077 1.723 30.636 1.00 94.88 343 LEU A CA 1
ATOM 2538 C C . LEU A 1 343 ? -8.724 0.254 30.903 1.00 94.88 343 LEU A C 1
ATOM 2540 O O . LEU A 1 343 ? -9.615 -0.599 30.908 1.00 94.88 343 LEU A O 1
ATOM 2544 N N . GLY A 1 344 ? -7.441 -0.056 31.090 1.00 92.25 344 GLY A N 1
ATOM 2545 C CA . GLY A 1 344 ? -6.952 -1.417 31.257 1.00 92.25 344 GLY A CA 1
ATOM 2546 C C . GLY A 1 344 ? -7.084 -2.274 29.987 1.00 92.25 344 GLY A C 1
ATOM 2547 O O . GLY A 1 344 ? -7.401 -1.767 28.901 1.00 92.25 344 GLY A O 1
ATOM 2548 N N . PRO A 1 345 ? -6.833 -3.589 30.094 1.00 93.19 345 PRO A N 1
ATOM 2549 C CA . PRO A 1 345 ? -6.842 -4.486 28.943 1.00 93.19 345 PRO A CA 1
ATOM 2550 C C . PRO A 1 345 ? -8.228 -4.587 28.294 1.00 93.19 345 PRO A C 1
ATOM 2552 O O . PRO A 1 345 ? -9.255 -4.369 28.940 1.00 93.19 345 PRO A O 1
ATOM 2555 N N . ASN A 1 346 ? -8.257 -4.919 27.004 1.00 92.62 346 ASN A N 1
ATOM 2556 C CA . ASN A 1 346 ? -9.488 -5.179 26.266 1.00 92.62 346 ASN A CA 1
ATOM 2557 C C . ASN A 1 346 ? -10.291 -6.306 26.952 1.00 92.62 346 ASN A C 1
ATOM 2559 O O . ASN A 1 346 ? -9.754 -7.398 27.130 1.00 92.62 346 ASN A O 1
ATOM 2563 N N . PRO A 1 347 ? -11.578 -6.088 27.287 1.00 88.44 347 PRO A N 1
ATOM 2564 C CA . PRO A 1 347 ? -12.431 -7.097 27.925 1.00 88.44 347 PRO A CA 1
ATOM 2565 C C . PRO A 1 347 ? -12.649 -8.391 27.124 1.00 88.44 347 PRO A C 1
ATOM 2567 O O . PRO A 1 347 ? -13.130 -9.372 27.685 1.00 88.44 347 PRO A O 1
ATOM 2570 N N . LEU A 1 348 ? -12.358 -8.389 25.819 1.00 86.31 348 LEU A N 1
ATOM 2571 C CA . LEU A 1 348 ? -12.440 -9.567 24.945 1.00 86.31 348 LEU A CA 1
ATOM 2572 C C . LEU A 1 348 ? -11.162 -10.415 24.940 1.00 86.31 348 LEU A C 1
ATOM 2574 O O . LEU A 1 348 ? -11.160 -11.475 24.313 1.00 86.31 348 LEU A O 1
ATOM 2578 N N . ARG A 1 349 ? -10.083 -9.917 25.553 1.00 74.06 349 ARG A N 1
ATOM 2579 C CA . ARG A 1 349 ? -8.775 -10.574 25.604 1.00 74.06 349 ARG A CA 1
ATOM 2580 C C . ARG A 1 349 ? -8.762 -11.752 26.575 1.00 74.06 349 ARG A C 1
ATOM 2582 O O . ARG A 1 349 ? -9.397 -11.663 27.647 1.00 74.06 349 ARG A O 1
#

Mean predicted aligned error: 12.41 Å

pLDDT: mean 82.41, std 11.82, range [40.06, 97.5]